Protein AF-A0AAE0Y985-F1 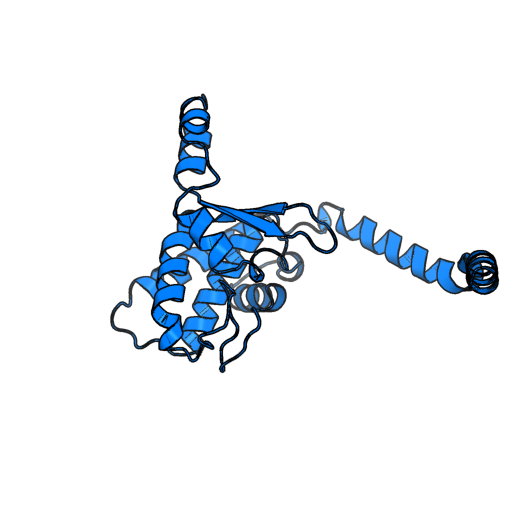(afdb_monomer_lite)

Secondary structure (DSSP, 8-state):
-HHHHHHHHHTHHHHHHHHHHHHHHHHHHHTSGGGSPPHHHHHHHHHHHHHHHHHHHT-TTSPP-HHHHHHHHHHHHHHHHHHTTT-TTSGGG-BHHHHHHHHTTTTS-HHHHHT-S-HHHHHHHHH-EEEEEEPTTSS-EEEEEE-GGGHHHHHHHHHGGGTTT--TT--BSSB-STT-SSBP-HHHHHHHHHHHSTT-S-GGGT--

Foldseek 3Di:
DVVVVVVCVVCVCVVCVVVVVVVVVVVVVCPDPVLAFDPVLLVLLLVLLLVVLVVLVVCPPDQDELVSLLLLLLSQLLNQCSVVVNPLAWQQQAFPVQVVCQVVQVPPDPVVLVPDPDPVVSVFSVLKTWGWDQDPPDPDTDIGIRGNSCPVSLVVSVVCCVSHQDAPCQGTSAPRHPNDNHTDRSLVSNVVSLVVRPDRPCSVSSRD

Organism: NCBI:txid231223

Structure (mmCIF, N/CA/C/O backbone):
data_AF-A0AAE0Y985-F1
#
_entry.id   AF-A0AAE0Y985-F1
#
loop_
_atom_site.group_PDB
_atom_site.id
_atom_site.type_symbol
_atom_site.label_atom_id
_atom_site.label_alt_id
_atom_site.label_comp_id
_atom_site.label_asym_id
_atom_site.label_entity_id
_atom_site.label_seq_id
_atom_site.pdbx_PDB_ins_code
_atom_site.Cartn_x
_atom_site.Cartn_y
_atom_site.Cartn_z
_atom_site.occupancy
_atom_site.B_iso_or_equiv
_atom_site.auth_seq_id
_atom_site.auth_comp_id
_atom_site.auth_asym_id
_atom_site.auth_atom_id
_atom_site.pdbx_PDB_model_num
ATOM 1 N N . MET A 1 1 ? -7.224 -37.716 23.885 1.00 60.41 1 MET A N 1
ATOM 2 C CA . MET A 1 1 ? -7.210 -36.278 23.534 1.00 60.41 1 MET A CA 1
ATOM 3 C C . MET A 1 1 ? -8.287 -35.506 24.300 1.00 60.41 1 MET A C 1
ATOM 5 O O . MET A 1 1 ? -7.950 -34.498 24.895 1.00 60.41 1 MET A O 1
ATOM 9 N N . THR A 1 2 ? -9.519 -36.019 24.405 1.00 76.38 2 THR A N 1
ATOM 10 C CA . THR A 1 2 ? -10.634 -35.429 25.186 1.00 76.38 2 THR A CA 1
ATOM 11 C C . THR A 1 2 ? -10.313 -35.169 26.662 1.00 76.38 2 THR A C 1
ATOM 13 O O . THR A 1 2 ? -10.382 -34.028 27.088 1.00 76.38 2 THR A O 1
ATOM 16 N N . LYS A 1 3 ? -9.800 -36.163 27.402 1.00 84.88 3 LYS A N 1
ATOM 17 C CA . LYS A 1 3 ? -9.471 -36.005 28.839 1.00 84.88 3 LYS A CA 1
ATOM 18 C C . LYS A 1 3 ? -8.505 -34.853 29.165 1.00 84.88 3 LYS A C 1
ATOM 20 O O . LYS A 1 3 ? -8.572 -34.298 30.254 1.00 84.88 3 LYS A O 1
ATOM 25 N N . PHE A 1 4 ? -7.589 -34.521 28.250 1.00 88.44 4 PHE A N 1
ATOM 26 C CA . PHE A 1 4 ? -6.669 -33.393 28.431 1.00 88.44 4 PHE A CA 1
ATOM 27 C C . PHE A 1 4 ? -7.390 -32.059 28.242 1.00 88.44 4 PHE A C 1
ATOM 29 O O . PHE A 1 4 ? -7.204 -31.162 29.053 1.00 88.44 4 PHE A O 1
ATOM 36 N N . LEU A 1 5 ? -8.226 -31.945 27.206 1.00 89.75 5 LEU A N 1
ATOM 37 C CA . LEU A 1 5 ? -9.025 -30.744 26.966 1.00 89.75 5 LEU A CA 1
ATOM 38 C C . LEU A 1 5 ? -10.012 -30.508 28.112 1.00 89.75 5 LEU A C 1
ATOM 40 O O . LEU A 1 5 ? -10.118 -29.385 28.584 1.00 89.75 5 LEU A O 1
ATOM 44 N N . ASP A 1 6 ? -10.647 -31.566 28.623 1.00 90.75 6 ASP A N 1
ATOM 45 C CA . ASP A 1 6 ? -11.567 -31.477 29.762 1.00 90.75 6 ASP A CA 1
ATOM 46 C C . ASP A 1 6 ? -10.850 -30.963 31.022 1.00 90.75 6 ASP A C 1
ATOM 48 O O . ASP A 1 6 ? -11.329 -30.047 31.687 1.00 90.75 6 ASP A O 1
ATOM 52 N N . ALA A 1 7 ? -9.661 -31.501 31.322 1.00 88.62 7 ALA A N 1
ATOM 53 C CA . ALA A 1 7 ? -8.841 -31.039 32.442 1.00 88.62 7 ALA A CA 1
ATOM 54 C C . ALA A 1 7 ? -8.318 -29.605 32.238 1.00 88.62 7 ALA A C 1
ATOM 56 O O . ALA A 1 7 ? -8.295 -28.822 33.186 1.00 88.62 7 ALA A O 1
ATOM 57 N N . LEU A 1 8 ? -7.928 -29.250 31.010 1.00 90.25 8 LEU A N 1
ATOM 58 C CA . LEU A 1 8 ? -7.467 -27.911 30.652 1.00 90.25 8 LEU A CA 1
ATOM 59 C C . LEU A 1 8 ? -8.588 -26.877 30.798 1.00 90.25 8 LEU A C 1
ATOM 61 O O . LEU A 1 8 ? -8.343 -25.815 31.356 1.00 90.25 8 LEU A O 1
ATOM 65 N N . HIS A 1 9 ? -9.808 -27.188 30.353 1.00 88.38 9 HIS A N 1
ATOM 66 C CA . HIS A 1 9 ? -10.973 -26.318 30.530 1.00 88.38 9 HIS A CA 1
ATOM 67 C C . HIS A 1 9 ? -11.316 -26.128 32.006 1.00 88.38 9 HIS A C 1
ATOM 69 O O . HIS A 1 9 ? -11.581 -25.006 32.427 1.00 88.38 9 HIS A O 1
ATOM 75 N N . LEU A 1 10 ? -11.245 -27.195 32.807 1.00 91.75 10 LEU A N 1
ATOM 76 C CA . LEU A 1 10 ? -11.525 -27.122 34.242 1.00 91.75 10 LEU A CA 1
ATOM 77 C C . LEU A 1 10 ? -10.510 -26.252 35.005 1.00 91.75 10 LEU A C 1
ATOM 79 O O . LEU A 1 10 ? -10.842 -25.677 36.036 1.00 91.75 10 LEU A O 1
ATOM 83 N N . GLN A 1 11 ? -9.271 -26.180 34.511 1.00 92.69 11 GLN A N 1
ATOM 84 C CA . GLN A 1 11 ? -8.173 -25.410 35.107 1.00 92.69 11 GLN A CA 1
ATOM 85 C C . GLN A 1 11 ? -7.926 -24.067 34.402 1.00 92.69 11 GLN A C 1
ATOM 87 O O . GLN A 1 11 ? -7.020 -23.335 34.800 1.00 92.69 11 GLN A O 1
ATOM 92 N N . TRP A 1 12 ? -8.695 -23.738 33.360 1.00 90.31 12 TRP A N 1
ATOM 93 C CA . TRP A 1 12 ? -8.409 -22.607 32.477 1.00 90.31 12 TRP A CA 1
ATOM 94 C C . TRP A 1 12 ? -8.348 -21.292 33.245 1.00 90.31 12 TRP A C 1
ATOM 96 O O . TRP A 1 12 ? -7.342 -20.591 33.177 1.00 90.31 12 TRP A O 1
ATOM 106 N N . ASP A 1 13 ? -9.373 -21.003 34.044 1.00 89.56 13 ASP A N 1
ATOM 107 C CA . ASP A 1 13 ? -9.433 -19.767 34.822 1.00 89.56 13 ASP A CA 1
ATOM 108 C C . ASP A 1 13 ? -8.342 -19.732 35.900 1.00 89.56 13 ASP A C 1
ATOM 110 O O . ASP A 1 13 ? -7.699 -18.708 36.113 1.00 89.56 13 ASP A O 1
ATOM 114 N N . PHE A 1 14 ? -8.036 -20.865 36.532 1.00 90.88 14 PHE A N 1
ATOM 115 C CA . PHE A 1 14 ? -6.960 -20.918 37.522 1.00 90.88 14 PHE A CA 1
ATOM 116 C C . PHE A 1 14 ? -5.591 -20.559 36.918 1.00 90.88 14 PHE A C 1
ATOM 118 O O . PHE A 1 14 ? -4.807 -19.847 37.544 1.00 90.88 14 PHE A O 1
ATOM 125 N N . ILE A 1 15 ? -5.303 -21.030 35.700 1.00 90.69 15 ILE A N 1
ATOM 126 C CA . ILE A 1 15 ? -3.996 -20.844 35.056 1.00 90.69 15 ILE A CA 1
ATOM 127 C C . ILE A 1 15 ? -3.930 -19.519 34.279 1.00 90.69 15 ILE A C 1
ATOM 129 O O . ILE A 1 15 ? -2.907 -18.834 34.310 1.00 90.69 15 ILE A O 1
ATOM 133 N N . PHE A 1 16 ? -4.999 -19.154 33.568 1.00 93.69 16 PHE A N 1
ATOM 134 C CA . PHE A 1 16 ? -4.971 -18.122 32.530 1.00 93.69 16 PHE A CA 1
ATOM 135 C C . PHE A 1 16 ? -5.885 -16.924 32.781 1.00 93.69 16 PHE A C 1
ATOM 137 O O . PHE A 1 16 ? -5.773 -15.962 32.022 1.00 93.69 16 PHE A O 1
ATOM 144 N N . TYR A 1 17 ? -6.728 -16.908 33.823 1.00 90.19 17 TYR A N 1
ATOM 145 C CA . TYR A 1 17 ? -7.711 -15.831 34.022 1.00 90.19 17 TYR A CA 1
ATOM 146 C C . TYR A 1 17 ? -7.085 -14.432 33.975 1.00 90.19 17 TYR A C 1
ATOM 148 O O . TYR A 1 17 ? -7.519 -13.587 33.198 1.00 90.19 17 TYR A O 1
ATOM 156 N N . ASN A 1 18 ? -5.999 -14.196 34.718 1.00 90.44 18 ASN A N 1
ATOM 157 C CA . ASN A 1 18 ? -5.335 -12.888 34.718 1.00 90.44 18 ASN A CA 1
ATOM 158 C C . ASN A 1 18 ? -4.797 -12.513 33.330 1.00 90.44 18 ASN A C 1
ATOM 160 O O . ASN A 1 18 ? -4.964 -11.379 32.884 1.00 90.44 18 ASN A O 1
ATOM 164 N N . ALA A 1 19 ? -4.170 -13.460 32.626 1.00 89.31 19 ALA A N 1
ATOM 165 C CA . ALA A 1 19 ? -3.659 -13.224 31.279 1.00 89.31 19 ALA A CA 1
ATOM 166 C C . ALA A 1 19 ? -4.799 -12.916 30.297 1.00 89.31 19 ALA A C 1
ATOM 168 O O . ALA A 1 19 ? -4.682 -11.982 29.507 1.00 89.31 19 ALA A O 1
ATOM 169 N N . GLN A 1 20 ? -5.913 -13.647 30.389 1.00 88.44 20 GLN A N 1
ATOM 170 C CA . GLN A 1 20 ? -7.103 -13.425 29.576 1.00 88.44 20 GLN A CA 1
ATOM 171 C C . GLN A 1 20 ? -7.699 -12.035 29.827 1.00 88.44 20 GLN A C 1
ATOM 173 O O . GLN A 1 20 ? -7.849 -11.270 28.876 1.00 88.44 20 GLN A O 1
ATOM 178 N N . VAL A 1 21 ? -7.924 -11.657 31.090 1.00 88.75 21 VAL A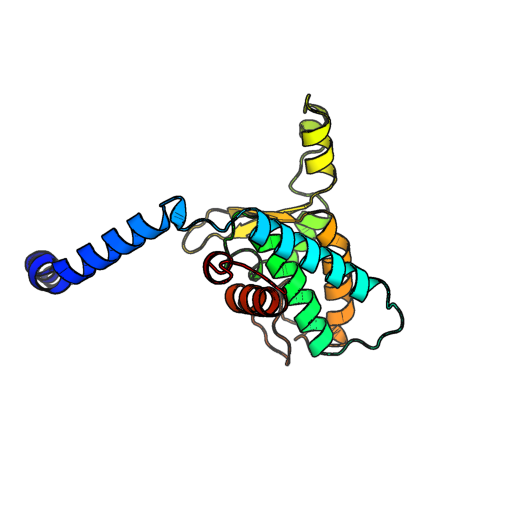 N 1
ATOM 179 C CA . VAL A 1 21 ? -8.429 -10.326 31.466 1.00 88.75 21 VAL A CA 1
ATOM 180 C C . VAL A 1 21 ? -7.501 -9.216 30.960 1.00 88.75 21 VAL A C 1
ATOM 182 O O . VAL A 1 21 ? -7.964 -8.218 30.410 1.00 88.75 21 VAL A O 1
ATOM 185 N N . HIS A 1 22 ? -6.179 -9.380 31.079 1.00 88.38 22 HIS A N 1
ATOM 186 C CA . HIS A 1 22 ? -5.218 -8.410 30.544 1.00 88.38 22 HIS A CA 1
ATOM 187 C C . HIS A 1 22 ? -5.264 -8.310 29.013 1.00 88.38 22 HIS A C 1
ATOM 189 O O . HIS A 1 22 ? -5.172 -7.207 28.466 1.00 88.38 22 HIS A O 1
ATOM 195 N N . CYS A 1 23 ? -5.406 -9.436 28.310 1.00 86.12 23 CYS A N 1
ATOM 196 C CA . CYS A 1 23 ? -5.556 -9.460 26.858 1.00 86.12 23 CYS A CA 1
ATOM 197 C C . CYS A 1 23 ? -6.853 -8.773 26.409 1.00 86.12 23 CYS A C 1
ATOM 199 O O . CYS A 1 23 ? -6.806 -7.950 25.493 1.00 86.12 23 CYS A O 1
ATOM 201 N N . GLU A 1 24 ? -7.977 -9.064 27.061 1.00 86.06 24 GLU A N 1
ATOM 202 C CA . GLU A 1 24 ? -9.287 -8.466 26.778 1.00 86.06 24 GLU A CA 1
ATOM 203 C C . GLU A 1 24 ? -9.274 -6.955 27.044 1.00 86.06 24 GLU A C 1
ATOM 205 O O . GLU A 1 24 ? -9.580 -6.170 26.145 1.00 86.06 24 GLU A O 1
ATOM 210 N N . ALA A 1 25 ? -8.786 -6.519 28.211 1.00 83.12 25 ALA A N 1
ATOM 211 C CA . ALA A 1 25 ? -8.665 -5.099 28.550 1.00 83.12 25 ALA A CA 1
ATOM 212 C C . ALA A 1 25 ? -7.757 -4.334 27.567 1.00 83.12 25 ALA A C 1
ATOM 214 O O . ALA A 1 25 ? -8.046 -3.194 27.187 1.00 83.12 25 ALA A O 1
ATOM 215 N N . ARG A 1 26 ? -6.665 -4.962 27.104 1.00 82.38 26 ARG A N 1
ATOM 216 C CA . ARG A 1 26 ? -5.804 -4.395 26.056 1.00 82.38 26 ARG A CA 1
ATOM 217 C C . ARG A 1 26 ? -6.560 -4.250 24.735 1.00 82.38 26 ARG A C 1
ATOM 219 O O . ARG A 1 26 ? -6.460 -3.199 24.106 1.00 82.38 26 ARG A O 1
ATOM 226 N N . GLN A 1 27 ? -7.304 -5.272 24.311 1.00 80.31 27 GLN A N 1
ATOM 227 C CA . GLN A 1 27 ? -8.098 -5.222 23.079 1.00 80.31 27 GLN A CA 1
ATOM 228 C C . GLN A 1 27 ? -9.187 -4.146 23.138 1.00 80.31 27 GLN A C 1
ATOM 230 O O . GLN A 1 27 ? -9.373 -3.419 22.163 1.00 80.31 27 GLN A O 1
ATOM 235 N N . GLU A 1 28 ? -9.866 -3.994 24.275 1.00 80.25 28 GLU A N 1
ATOM 236 C CA . GLU A 1 28 ? -10.839 -2.919 24.484 1.00 80.25 28 GLU A CA 1
ATOM 237 C C . GLU A 1 28 ? -10.189 -1.536 24.405 1.00 80.25 28 GLU A C 1
ATOM 239 O O . GLU A 1 28 ? -10.735 -0.630 23.774 1.00 80.25 28 GLU A O 1
ATOM 244 N N . GLY A 1 29 ? -8.996 -1.372 24.986 1.00 78.56 29 GLY A N 1
ATOM 245 C CA . GLY A 1 29 ? -8.216 -0.139 24.892 1.00 78.56 29 GLY A CA 1
ATOM 246 C C . GLY A 1 29 ? -7.893 0.269 23.451 1.00 78.56 29 GLY A C 1
ATOM 247 O O . GLY A 1 29 ? -8.011 1.446 23.117 1.00 78.56 29 GLY A O 1
ATOM 248 N N . LEU A 1 30 ? -7.562 -0.696 22.584 1.00 78.00 30 LEU A N 1
ATOM 249 C CA . LEU A 1 30 ? -7.242 -0.459 21.167 1.00 78.00 30 LEU A CA 1
ATOM 250 C C . LEU A 1 30 ? -8.450 -0.006 20.330 1.00 78.00 30 LEU A C 1
ATOM 252 O O . LEU A 1 30 ? -8.265 0.574 19.264 1.00 78.00 30 LEU A O 1
ATOM 256 N N . ARG A 1 31 ? -9.680 -0.253 20.798 1.00 76.06 31 ARG A N 1
ATOM 257 C CA . ARG A 1 31 ? -10.915 0.194 20.128 1.00 76.06 31 ARG A CA 1
ATOM 258 C C . ARG A 1 31 ? -11.314 1.622 20.497 1.00 76.06 31 ARG A C 1
ATOM 260 O O . ARG A 1 31 ? -12.210 2.182 19.869 1.00 76.06 31 ARG A O 1
ATOM 267 N N . LYS A 1 32 ? -10.701 2.208 21.530 1.00 83.88 32 LYS A N 1
ATOM 268 C CA . LYS A 1 32 ? -11.054 3.553 21.997 1.00 83.88 32 LYS A CA 1
ATOM 269 C C . LYS A 1 32 ? -10.594 4.606 20.981 1.00 83.88 32 LYS A C 1
ATOM 271 O O . LYS A 1 32 ? -9.505 4.463 20.428 1.00 83.88 32 LYS A O 1
ATOM 276 N N . PRO A 1 33 ? -11.337 5.716 20.801 1.00 81.38 33 PRO A N 1
ATOM 277 C CA . PRO A 1 33 ? -10.926 6.808 19.913 1.00 81.38 33 PRO A CA 1
ATOM 278 C C . PRO A 1 33 ? -9.531 7.366 20.218 1.00 81.38 33 PRO A C 1
ATOM 280 O O . PRO A 1 33 ? -8.834 7.808 19.318 1.00 81.38 33 PRO A O 1
ATOM 283 N N . THR A 1 34 ? -9.077 7.288 21.471 1.00 82.69 34 THR A N 1
ATOM 284 C CA . THR A 1 34 ? -7.728 7.706 21.887 1.00 82.69 34 THR A CA 1
ATOM 285 C C . THR A 1 34 ? -6.597 6.872 21.278 1.00 82.69 34 THR A C 1
ATOM 287 O O . THR A 1 34 ? -5.451 7.306 21.310 1.00 82.69 34 THR A O 1
ATOM 290 N N . ALA A 1 35 ? -6.898 5.675 20.763 1.00 81.88 35 ALA A N 1
ATOM 291 C CA . ALA A 1 35 ? -5.960 4.823 20.033 1.00 81.88 35 ALA A CA 1
ATOM 292 C C . ALA A 1 35 ? -5.973 5.091 18.513 1.00 81.88 35 ALA A C 1
ATOM 294 O O . ALA A 1 35 ? -5.211 4.472 17.765 1.00 81.88 35 ALA A O 1
ATOM 295 N N . MET A 1 36 ? -6.834 5.999 18.039 1.00 84.25 36 MET A N 1
ATOM 296 C CA . MET A 1 36 ? -6.821 6.464 16.655 1.00 84.25 36 MET A CA 1
ATOM 297 C C . MET A 1 36 ? -5.721 7.516 16.465 1.00 84.25 36 MET A C 1
ATOM 299 O O . MET A 1 36 ? -5.440 8.284 17.385 1.00 84.25 36 MET A O 1
ATOM 303 N N . PRO A 1 37 ? -5.084 7.553 15.288 1.00 88.25 37 PRO A N 1
ATOM 304 C CA . PRO A 1 37 ? -4.081 8.549 14.980 1.00 88.25 37 PRO A CA 1
ATOM 305 C C . PRO A 1 37 ? -4.760 9.907 14.812 1.00 88.25 37 PRO A C 1
ATOM 307 O O . PRO A 1 37 ? -5.910 9.988 14.375 1.00 88.25 37 PRO A O 1
ATOM 310 N N . ASP A 1 38 ? -4.033 10.965 15.154 1.00 90.19 38 ASP A N 1
ATOM 311 C CA . ASP A 1 38 ? -4.521 12.329 14.989 1.00 90.19 38 ASP A CA 1
ATOM 312 C C . ASP A 1 38 ? -4.640 12.651 13.485 1.00 90.19 38 ASP A C 1
ATOM 314 O O . ASP A 1 38 ? -3.789 12.252 12.684 1.00 90.19 38 ASP A O 1
ATOM 318 N N . ASN A 1 39 ? -5.685 13.384 13.086 1.00 91.31 39 ASN A N 1
ATOM 319 C CA . ASN A 1 39 ? -5.938 13.697 11.673 1.00 91.31 39 ASN A CA 1
ATOM 320 C C . ASN A 1 39 ? -4.770 14.451 11.022 1.00 91.31 39 ASN A C 1
ATOM 322 O O . ASN A 1 39 ? -4.450 14.198 9.863 1.00 91.31 39 ASN A O 1
ATOM 326 N N . GLU A 1 40 ? -4.102 15.338 11.768 1.00 94.88 40 GLU A N 1
ATOM 327 C CA . GLU A 1 40 ? -2.940 16.067 11.249 1.00 94.88 40 GLU A CA 1
ATOM 328 C C . GLU A 1 40 ? -1.759 15.136 10.951 1.00 94.88 40 GLU A C 1
ATOM 330 O O . GLU A 1 40 ? -1.090 15.310 9.938 1.00 94.88 40 GLU A O 1
ATOM 335 N N . ASP A 1 41 ? -1.526 14.126 11.792 1.00 94.94 41 ASP A N 1
ATOM 336 C CA . ASP A 1 41 ? -0.458 13.142 11.594 1.00 94.94 41 ASP A CA 1
ATOM 337 C C . ASP A 1 41 ? -0.758 12.237 10.386 1.00 94.94 41 ASP A C 1
ATOM 339 O O . ASP A 1 41 ? 0.141 11.908 9.609 1.00 94.94 41 ASP A O 1
ATOM 343 N N . VAL A 1 42 ? -2.029 11.860 10.196 1.00 93.81 42 VAL A N 1
ATOM 344 C CA . VAL A 1 42 ? -2.490 11.104 9.018 1.00 93.81 42 VAL A CA 1
ATOM 345 C C . VAL A 1 42 ? -2.290 11.913 7.737 1.00 93.81 42 VAL A C 1
ATOM 347 O O . VAL A 1 42 ? -1.770 11.381 6.753 1.00 93.81 42 VAL A O 1
ATOM 350 N N . GLU A 1 43 ? -2.670 13.191 7.743 1.00 95.50 43 GLU A N 1
ATOM 351 C CA . GLU A 1 43 ? -2.537 14.065 6.575 1.00 95.50 43 GLU A CA 1
ATOM 352 C C . GLU A 1 43 ? -1.068 14.390 6.272 1.00 95.50 43 GLU A C 1
ATOM 354 O O . GLU A 1 43 ? -0.669 14.390 5.105 1.00 95.50 43 GLU A O 1
ATOM 359 N N . ALA A 1 44 ? -0.238 14.579 7.302 1.00 97.06 44 ALA A N 1
ATOM 360 C CA . ALA A 1 44 ? 1.204 14.758 7.153 1.00 97.06 44 ALA A CA 1
ATOM 361 C C . ALA A 1 44 ? 1.863 13.519 6.532 1.00 97.06 44 ALA A C 1
ATOM 363 O O . ALA A 1 44 ? 2.613 13.643 5.562 1.00 97.06 44 ALA A O 1
ATOM 364 N N . LEU A 1 45 ? 1.539 12.318 7.029 1.00 96.44 45 LEU A N 1
ATOM 365 C CA . LEU A 1 45 ? 2.048 11.064 6.472 1.00 96.44 45 LEU A CA 1
ATOM 366 C C . LEU A 1 45 ? 1.604 10.878 5.016 1.00 96.44 45 LEU A C 1
ATOM 368 O O . LEU A 1 45 ? 2.422 10.540 4.161 1.00 96.44 45 LEU A O 1
ATOM 372 N N . ARG A 1 46 ? 0.326 11.136 4.713 1.00 96.12 46 ARG A N 1
ATOM 373 C CA . ARG A 1 46 ? -0.201 11.081 3.345 1.00 96.12 46 ARG A CA 1
ATOM 374 C C . ARG A 1 46 ? 0.550 12.045 2.429 1.00 96.12 46 ARG A C 1
ATOM 376 O O . ARG A 1 46 ? 1.079 11.607 1.409 1.00 96.12 46 ARG A O 1
ATOM 383 N N . SER A 1 47 ? 0.621 13.320 2.797 1.00 97.44 47 SER A N 1
ATOM 384 C CA . SER A 1 47 ? 1.269 14.365 1.997 1.00 97.44 47 SER A CA 1
ATOM 385 C C . SER A 1 47 ? 2.737 14.042 1.732 1.00 97.44 47 SER A C 1
ATOM 387 O O . SER A 1 47 ? 3.193 14.137 0.593 1.00 97.44 47 SER A O 1
ATOM 389 N N . PHE A 1 48 ? 3.452 13.578 2.761 1.00 98.25 48 PHE A N 1
ATOM 390 C CA . PHE A 1 48 ? 4.832 13.122 2.638 1.00 98.25 48 PHE A CA 1
ATOM 391 C C . PHE A 1 48 ? 4.951 11.951 1.657 1.00 98.25 48 PHE A C 1
ATOM 393 O O . PHE A 1 48 ? 5.739 12.021 0.718 1.00 98.25 48 PHE A O 1
ATOM 400 N N . THR A 1 49 ? 4.133 10.901 1.818 1.00 97.81 49 THR A N 1
ATOM 401 C CA . THR A 1 49 ? 4.211 9.713 0.949 1.00 97.81 49 THR A CA 1
ATOM 402 C C . THR A 1 49 ? 3.976 10.041 -0.521 1.00 97.81 49 THR A C 1
ATOM 404 O O . THR A 1 49 ? 4.729 9.578 -1.371 1.00 97.81 49 THR A O 1
ATOM 407 N N . VAL A 1 50 ? 2.967 10.862 -0.828 1.00 98.00 50 VAL A N 1
ATOM 408 C CA . VAL A 1 50 ? 2.646 11.257 -2.207 1.00 98.00 50 VAL A CA 1
ATOM 409 C C . VAL A 1 50 ? 3.761 12.116 -2.798 1.00 98.00 50 VAL A C 1
ATOM 411 O O . VAL A 1 50 ? 4.186 11.876 -3.924 1.00 98.00 50 VAL A O 1
ATOM 414 N N . THR A 1 51 ? 4.274 13.077 -2.026 1.00 98.19 51 THR A N 1
ATOM 415 C CA . THR A 1 51 ? 5.364 13.956 -2.470 1.00 98.19 51 THR A CA 1
ATOM 416 C C . THR A 1 51 ? 6.623 13.157 -2.795 1.00 98.19 51 THR A C 1
ATOM 418 O O . THR A 1 51 ? 7.173 13.309 -3.882 1.00 98.19 51 THR A O 1
ATOM 421 N N . GLU A 1 52 ? 7.056 12.264 -1.903 1.00 97.94 52 GLU A N 1
ATOM 422 C CA . GLU A 1 52 ? 8.272 11.474 -2.122 1.00 97.94 52 GLU A CA 1
ATOM 423 C C . GLU A 1 52 ? 8.131 10.485 -3.284 1.00 97.94 52 GLU A C 1
ATOM 425 O O . GLU A 1 52 ? 9.077 10.323 -4.051 1.00 97.94 52 GLU A O 1
ATOM 430 N N . MET A 1 53 ? 6.959 9.859 -3.468 1.00 97.75 53 MET A N 1
ATOM 431 C CA . MET A 1 53 ? 6.721 9.006 -4.640 1.00 97.75 53 MET A CA 1
ATOM 432 C C . MET A 1 53 ? 6.876 9.800 -5.942 1.00 97.75 53 MET A C 1
ATOM 434 O O . MET A 1 53 ? 7.601 9.358 -6.830 1.00 97.75 53 MET A O 1
ATOM 438 N N . ASN A 1 54 ? 6.274 10.990 -6.034 1.00 97.31 54 ASN A N 1
ATOM 439 C CA . ASN A 1 54 ? 6.388 11.838 -7.224 1.00 97.31 54 ASN A CA 1
ATOM 440 C C . ASN A 1 54 ? 7.839 12.281 -7.466 1.00 97.31 54 ASN A C 1
ATOM 442 O O . ASN A 1 54 ? 8.343 12.150 -8.576 1.00 97.31 54 ASN A O 1
ATOM 446 N N . LEU A 1 55 ? 8.556 12.697 -6.416 1.00 96.19 55 LEU A N 1
ATOM 447 C CA . LEU A 1 55 ? 9.968 13.085 -6.519 1.00 96.19 55 LEU A CA 1
ATOM 448 C C . LEU A 1 55 ? 10.878 11.952 -7.010 1.00 96.19 55 LEU A C 1
ATOM 450 O O . LEU A 1 55 ? 11.910 12.230 -7.621 1.00 96.19 55 LEU A O 1
ATOM 454 N N . MET A 1 56 ? 10.540 10.695 -6.711 1.00 95.25 56 MET A N 1
ATOM 455 C CA . MET A 1 56 ? 11.264 9.526 -7.217 1.00 95.25 56 MET A CA 1
ATOM 456 C C . MET A 1 56 ? 10.909 9.206 -8.674 1.00 95.25 56 MET A C 1
ATOM 458 O O . MET A 1 56 ? 11.766 8.719 -9.410 1.00 95.25 56 MET A O 1
ATOM 462 N N . LEU A 1 57 ? 9.670 9.470 -9.097 1.00 94.00 57 LEU A N 1
ATOM 463 C CA . LEU A 1 57 ? 9.225 9.273 -10.480 1.00 94.00 57 LEU A CA 1
ATOM 464 C C . LEU A 1 57 ? 9.757 10.357 -11.429 1.00 94.00 57 LEU A C 1
ATOM 466 O O . LEU A 1 57 ? 10.121 10.042 -12.560 1.00 94.00 57 LEU A O 1
ATOM 470 N N . ASP A 1 58 ? 9.921 11.590 -10.946 1.00 93.12 58 ASP A N 1
ATOM 471 C CA . ASP A 1 58 ? 10.459 12.733 -11.702 1.00 93.12 58 ASP A CA 1
ATOM 472 C C . ASP A 1 58 ? 11.965 12.618 -12.033 1.00 93.12 58 ASP A C 1
ATOM 474 O O . ASP A 1 58 ? 12.572 13.545 -12.577 1.00 93.12 58 ASP A O 1
ATOM 478 N N . ARG A 1 59 ? 12.594 11.475 -11.731 1.00 89.00 59 ARG A N 1
ATOM 479 C CA . ARG A 1 59 ? 14.013 11.187 -11.992 1.00 89.00 59 ARG A CA 1
ATOM 480 C C . ARG A 1 59 ? 14.174 9.996 -12.942 1.00 89.00 59 ARG A C 1
ATOM 482 O O . ARG A 1 59 ? 14.654 8.934 -12.542 1.00 89.00 59 ARG A O 1
ATOM 489 N N . PRO A 1 60 ? 13.799 10.140 -14.225 1.00 76.62 60 PRO A N 1
ATOM 490 C CA . PRO A 1 60 ? 13.774 9.023 -15.172 1.00 76.62 60 PRO A CA 1
ATOM 491 C C . PRO A 1 60 ? 15.163 8.474 -15.531 1.00 76.62 60 PRO A C 1
ATOM 493 O O . PRO A 1 60 ? 15.255 7.374 -16.069 1.00 76.62 60 PRO A O 1
ATOM 496 N N . TYR A 1 61 ? 16.231 9.226 -15.251 1.00 81.94 61 TYR A N 1
ATOM 497 C CA . TYR A 1 61 ? 17.612 8.855 -15.577 1.00 81.94 61 TYR A CA 1
ATOM 498 C C . TYR A 1 61 ? 18.386 8.245 -14.402 1.00 81.94 61 TYR A C 1
ATOM 500 O O . TYR A 1 61 ? 19.534 7.840 -14.589 1.00 81.94 61 TYR A O 1
ATOM 508 N N . ASP A 1 62 ? 17.792 8.183 -13.208 1.00 86.25 62 ASP A N 1
ATOM 509 C CA . ASP A 1 62 ? 18.445 7.574 -12.053 1.00 86.25 62 ASP A CA 1
ATOM 510 C C . ASP A 1 62 ? 18.554 6.058 -12.265 1.00 86.25 62 ASP A C 1
ATOM 512 O O . ASP A 1 62 ? 17.593 5.395 -12.663 1.00 86.25 62 ASP A O 1
ATOM 516 N N . LEU A 1 63 ? 19.733 5.497 -11.982 1.00 88.25 63 LEU A N 1
ATOM 517 C CA . LEU A 1 63 ? 19.911 4.050 -11.919 1.00 88.25 63 LEU A CA 1
ATOM 518 C C . LEU A 1 63 ? 19.271 3.534 -10.632 1.00 88.25 63 LEU A C 1
ATOM 520 O O . LEU A 1 63 ? 19.620 3.974 -9.537 1.00 88.25 63 LEU A O 1
ATOM 524 N N . TRP A 1 64 ? 18.335 2.600 -10.773 1.00 92.56 64 TRP A N 1
ATOM 525 C CA . TRP A 1 64 ? 17.628 2.021 -9.641 1.00 92.56 64 TRP A CA 1
ATOM 526 C C . TRP A 1 64 ? 18.453 0.921 -8.993 1.00 92.56 64 TRP A C 1
ATOM 528 O O . TRP A 1 64 ? 18.793 -0.079 -9.621 1.00 92.56 64 TRP A O 1
ATOM 538 N N . ASP A 1 65 ? 18.744 1.111 -7.712 1.00 93.06 65 ASP A N 1
ATOM 539 C CA . ASP A 1 65 ? 19.340 0.099 -6.857 1.00 93.06 65 ASP A CA 1
ATOM 540 C C . ASP A 1 65 ? 18.303 -0.481 -5.880 1.00 93.06 65 ASP A C 1
ATOM 542 O O . ASP A 1 65 ? 17.163 -0.012 -5.767 1.00 93.06 65 ASP A O 1
ATOM 546 N N . ASP A 1 66 ? 18.715 -1.508 -5.136 1.00 94.69 66 ASP A N 1
ATOM 547 C CA . ASP A 1 66 ? 17.888 -2.150 -4.113 1.00 94.69 66 ASP A CA 1
ATOM 548 C C . ASP A 1 66 ? 17.350 -1.143 -3.077 1.00 94.69 66 ASP A C 1
ATOM 550 O O . ASP A 1 66 ? 16.270 -1.348 -2.519 1.00 94.69 66 ASP A O 1
ATOM 554 N N . SER A 1 67 ? 18.078 -0.053 -2.805 1.00 94.69 67 SER A N 1
ATOM 555 C CA . SER A 1 67 ? 17.697 0.940 -1.797 1.00 94.69 67 SER A CA 1
ATOM 556 C C . SER A 1 67 ? 16.539 1.819 -2.273 1.00 94.69 67 SER A C 1
ATOM 558 O O . SER A 1 67 ? 15.556 1.984 -1.543 1.00 94.69 67 SER A O 1
ATOM 560 N N . LEU A 1 68 ? 16.601 2.307 -3.516 1.00 95.62 68 LEU A N 1
ATOM 561 C CA . LEU A 1 68 ? 15.532 3.070 -4.156 1.00 95.62 68 LEU A CA 1
ATOM 562 C C . LEU A 1 68 ? 14.295 2.195 -4.351 1.00 95.62 68 LEU A C 1
ATOM 564 O O . LEU A 1 68 ? 13.183 2.625 -4.035 1.00 95.62 68 LEU A O 1
ATOM 568 N N . PHE A 1 69 ? 14.483 0.937 -4.757 1.00 97.06 69 PHE A N 1
ATOM 569 C CA . PHE A 1 69 ? 13.395 -0.033 -4.846 1.00 97.06 69 PHE A CA 1
ATOM 570 C C . PHE A 1 69 ? 12.682 -0.216 -3.505 1.00 97.06 69 PHE A C 1
ATOM 572 O O . PHE A 1 69 ? 11.459 -0.077 -3.414 1.00 97.06 69 PHE A O 1
ATOM 579 N N . VAL A 1 70 ? 13.440 -0.496 -2.440 1.00 97.56 70 VAL A N 1
ATOM 580 C CA . VAL A 1 70 ? 12.887 -0.685 -1.093 1.00 97.56 70 VAL A CA 1
ATOM 581 C C . VAL A 1 70 ? 12.182 0.577 -0.610 1.00 97.56 70 VAL A C 1
ATOM 583 O O . VAL A 1 70 ? 11.109 0.473 -0.011 1.00 97.56 70 VAL A O 1
ATOM 586 N N . ARG A 1 71 ? 12.740 1.760 -0.881 1.00 97.69 71 ARG A N 1
ATOM 587 C CA . ARG A 1 71 ? 12.132 3.032 -0.490 1.00 97.69 71 ARG A CA 1
ATOM 588 C C . ARG A 1 71 ? 10.790 3.247 -1.186 1.00 97.69 71 ARG A C 1
ATOM 590 O O . ARG A 1 71 ? 9.793 3.448 -0.492 1.00 97.69 71 ARG A O 1
ATOM 597 N N . LEU A 1 72 ? 10.734 3.114 -2.515 1.00 97.94 72 LEU A N 1
ATOM 598 C CA . LEU A 1 72 ? 9.486 3.259 -3.269 1.00 97.94 72 LEU A CA 1
ATOM 599 C C . LEU A 1 72 ? 8.443 2.234 -2.810 1.00 97.94 72 LEU A C 1
ATOM 601 O O . LEU A 1 72 ? 7.301 2.591 -2.521 1.00 97.94 72 LEU A O 1
ATOM 605 N N . ARG A 1 73 ? 8.848 0.969 -2.656 1.00 97.75 73 ARG A N 1
ATOM 606 C CA . ARG A 1 73 ? 7.991 -0.100 -2.132 1.00 97.75 73 ARG A CA 1
ATOM 607 C C . ARG A 1 73 ? 7.390 0.274 -0.779 1.00 97.75 73 ARG A C 1
ATOM 609 O O . ARG A 1 73 ? 6.192 0.101 -0.569 1.00 97.75 73 ARG A O 1
ATOM 616 N N . ASN A 1 74 ? 8.207 0.777 0.146 1.00 97.88 74 ASN A N 1
ATOM 617 C CA . ASN A 1 74 ? 7.751 1.141 1.484 1.00 97.88 74 ASN A CA 1
ATOM 618 C C . ASN A 1 74 ? 6.751 2.308 1.443 1.00 97.88 74 ASN A C 1
ATOM 620 O O . ASN A 1 74 ? 5.746 2.248 2.153 1.00 97.88 74 ASN A O 1
ATOM 624 N N . LEU A 1 75 ? 6.987 3.318 0.595 1.00 98.31 75 LEU A N 1
ATOM 625 C CA . LEU A 1 75 ? 6.066 4.442 0.379 1.00 98.31 75 LEU A CA 1
ATOM 626 C C . LEU A 1 75 ? 4.707 3.963 -0.148 1.00 98.31 75 LEU A C 1
ATOM 628 O O . LEU A 1 75 ? 3.675 4.325 0.422 1.00 98.31 75 LEU A O 1
ATOM 632 N N . ILE A 1 76 ? 4.701 3.086 -1.158 1.00 97.69 76 ILE A N 1
ATOM 633 C CA . ILE A 1 76 ? 3.467 2.523 -1.725 1.00 97.69 76 ILE A CA 1
ATOM 634 C C . ILE A 1 76 ? 2.713 1.710 -0.671 1.00 97.69 76 ILE A C 1
ATOM 636 O O . ILE A 1 76 ? 1.536 1.965 -0.418 1.00 97.69 76 ILE A O 1
ATOM 640 N N . VAL A 1 77 ? 3.383 0.756 -0.014 1.00 96.25 77 VAL A N 1
ATOM 641 C CA . VAL A 1 77 ? 2.756 -0.096 1.010 1.00 96.25 77 VAL A CA 1
ATOM 642 C C . VAL A 1 77 ? 2.191 0.752 2.147 1.00 96.25 77 VAL A C 1
ATOM 644 O O . VAL A 1 77 ? 1.077 0.496 2.603 1.00 96.25 77 VAL A O 1
ATOM 647 N N . CYS A 1 78 ? 2.915 1.788 2.578 1.00 95.62 78 CYS A N 1
ATOM 648 C CA . CYS A 1 78 ? 2.442 2.747 3.571 1.00 95.62 78 CYS A CA 1
ATOM 649 C C . CYS A 1 78 ? 1.163 3.456 3.102 1.00 95.62 78 CYS A C 1
ATOM 651 O O . CYS A 1 78 ? 0.164 3.461 3.827 1.00 95.62 78 CYS A O 1
ATOM 653 N N . ARG A 1 79 ? 1.159 4.006 1.881 1.00 95.56 79 ARG A N 1
ATOM 654 C CA . ARG A 1 79 ? 0.018 4.741 1.324 1.00 95.56 79 ARG A CA 1
ATOM 655 C C . ARG A 1 79 ? -1.224 3.860 1.183 1.00 95.56 79 ARG A C 1
ATOM 657 O O . ARG A 1 79 ? -2.298 4.262 1.635 1.00 95.56 79 ARG A O 1
ATOM 664 N N . VAL A 1 80 ? -1.073 2.655 0.630 1.00 94.94 80 VAL A N 1
ATOM 665 C CA . VAL A 1 80 ? -2.169 1.684 0.468 1.00 94.94 80 VAL A CA 1
ATOM 666 C C . VAL A 1 80 ? -2.675 1.208 1.832 1.00 94.94 80 VAL A C 1
ATOM 668 O O . VAL A 1 80 ? -3.882 1.143 2.051 1.00 94.94 80 VAL A O 1
ATOM 671 N N . THR A 1 81 ? -1.783 0.941 2.789 1.00 92.50 81 THR A N 1
ATOM 672 C CA . THR A 1 81 ? -2.166 0.549 4.157 1.00 92.50 81 THR A CA 1
ATOM 673 C C . THR A 1 81 ? -2.979 1.638 4.847 1.00 92.50 81 THR A C 1
ATOM 675 O O . THR A 1 81 ? -4.029 1.349 5.423 1.00 92.50 81 THR A O 1
ATOM 678 N N . LEU A 1 82 ? -2.525 2.892 4.779 1.00 91.19 82 LEU A N 1
ATOM 679 C CA . LEU A 1 82 ? -3.220 4.022 5.392 1.00 91.19 82 LEU A CA 1
ATOM 680 C C . LEU A 1 82 ? -4.605 4.229 4.769 1.00 91.19 82 LEU A C 1
ATOM 682 O O . LEU A 1 82 ? -5.563 4.498 5.489 1.00 91.19 82 LEU A O 1
ATOM 686 N N . PHE A 1 83 ? -4.714 4.046 3.450 1.00 91.38 83 PHE A N 1
ATOM 687 C CA . PHE A 1 83 ? -5.975 4.154 2.721 1.00 91.38 83 PHE A CA 1
ATOM 688 C C . PHE A 1 83 ? -6.966 3.030 3.076 1.00 91.38 83 PHE A C 1
ATOM 690 O O . PHE A 1 83 ? -8.162 3.274 3.196 1.00 91.38 83 PHE A O 1
ATOM 697 N N . ASN A 1 84 ? -6.477 1.812 3.332 1.00 89.88 84 ASN A N 1
ATOM 698 C CA . ASN A 1 84 ? -7.296 0.633 3.644 1.00 89.88 84 ASN A CA 1
ATOM 699 C C . ASN A 1 84 ? -7.424 0.377 5.157 1.00 89.88 84 ASN A C 1
ATOM 701 O O . ASN A 1 84 ? -7.209 -0.734 5.647 1.00 89.88 84 ASN A O 1
ATOM 705 N N . ALA A 1 85 ? -7.762 1.422 5.917 1.00 81.44 85 ALA A N 1
ATOM 706 C CA . ALA A 1 85 ? -8.027 1.347 7.357 1.00 81.44 85 ALA A CA 1
ATOM 707 C C . ALA A 1 85 ? -6.880 0.751 8.209 1.00 81.44 85 ALA A C 1
ATOM 709 O O . ALA A 1 85 ? -7.126 0.134 9.246 1.00 81.44 85 ALA A O 1
ATOM 710 N N . ARG A 1 86 ? -5.619 0.969 7.802 1.00 72.94 86 ARG A N 1
ATOM 711 C CA . ARG A 1 86 ? -4.392 0.604 8.541 1.00 72.94 86 ARG A CA 1
ATOM 712 C C . ARG A 1 86 ? -4.210 -0.896 8.805 1.00 72.94 86 ARG A C 1
ATOM 714 O O . ARG A 1 86 ? -3.587 -1.284 9.791 1.00 72.94 86 ARG A O 1
ATOM 721 N N . ARG A 1 87 ? -4.694 -1.761 7.912 1.00 70.19 87 ARG A N 1
ATOM 722 C CA . ARG A 1 87 ? -4.439 -3.211 7.988 1.00 70.19 87 ARG A CA 1
ATOM 723 C C . ARG A 1 87 ? -3.035 -3.544 7.483 1.00 70.19 87 ARG A C 1
ATOM 725 O O . ARG A 1 87 ? -2.865 -4.004 6.362 1.00 70.19 87 ARG A O 1
ATOM 732 N N . SER A 1 88 ? -2.027 -3.300 8.318 1.00 59.09 88 SER A N 1
ATOM 7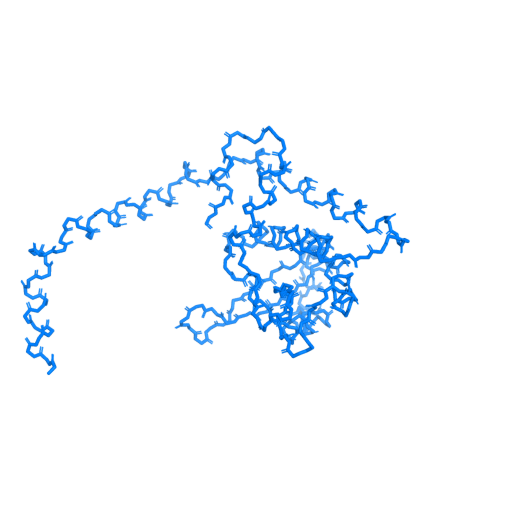33 C CA . SER A 1 88 ? -0.597 -3.308 7.959 1.00 59.09 88 SER A CA 1
ATOM 734 C C . SER A 1 88 ? -0.062 -4.618 7.365 1.00 59.09 88 SER A C 1
ATOM 736 O O . SER A 1 88 ? 0.970 -4.597 6.701 1.00 59.09 88 SER A O 1
ATOM 738 N N . GLY A 1 89 ? -0.739 -5.753 7.563 1.00 62.72 89 GLY A N 1
ATOM 739 C CA . GLY A 1 89 ? -0.318 -7.046 7.012 1.00 62.72 89 GLY A CA 1
ATOM 740 C C . GLY A 1 89 ? -0.864 -7.374 5.620 1.00 62.72 89 GLY A C 1
ATOM 741 O O . GLY A 1 89 ? -0.206 -8.101 4.886 1.00 62.72 89 GLY A O 1
ATOM 742 N N . GLU A 1 90 ? -2.038 -6.852 5.263 1.00 70.88 90 GLU A N 1
ATOM 743 C CA . GLU A 1 90 ? -2.811 -7.323 4.107 1.00 70.88 90 GLU A CA 1
ATOM 744 C C . GLU A 1 90 ? -2.256 -6.759 2.779 1.00 70.88 90 GLU A C 1
ATOM 746 O O . GLU A 1 90 ? -1.858 -7.542 1.916 1.00 70.88 90 GLU A O 1
ATOM 751 N N . PRO A 1 91 ? -2.106 -5.437 2.563 1.00 81.44 91 PRO A N 1
ATOM 752 C CA . PRO A 1 91 ? -1.657 -4.922 1.266 1.00 81.44 91 PRO A CA 1
ATOM 753 C C . PRO A 1 91 ? -0.276 -5.420 0.828 1.00 81.44 91 PRO A C 1
ATOM 755 O O . PRO A 1 91 ? -0.038 -5.581 -0.363 1.00 81.44 91 PRO A O 1
ATOM 758 N N . ALA A 1 92 ? 0.625 -5.689 1.778 1.00 88.44 92 ALA A N 1
ATOM 759 C CA . ALA A 1 92 ? 1.975 -6.159 1.479 1.00 88.44 92 ALA A CA 1
ATOM 760 C C . ALA A 1 92 ? 2.012 -7.603 0.939 1.00 88.44 92 ALA A C 1
ATOM 762 O O . ALA A 1 92 ? 2.979 -7.967 0.279 1.00 88.44 92 ALA A O 1
ATOM 763 N N . GLN A 1 93 ? 0.971 -8.401 1.203 1.00 90.62 93 GLN A N 1
ATOM 764 C CA . GLN A 1 93 ? 0.860 -9.803 0.779 1.00 90.62 93 GLN A CA 1
ATOM 765 C C . GLN A 1 93 ? 0.242 -9.981 -0.610 1.00 90.62 93 GLN A C 1
ATOM 767 O O . GLN A 1 93 ? 0.197 -11.106 -1.102 1.00 90.62 93 GLN A O 1
ATOM 772 N N . LEU A 1 94 ? -0.221 -8.899 -1.244 1.00 93.12 94 LEU A N 1
ATOM 773 C CA . LEU A 1 94 ? -0.801 -8.963 -2.582 1.00 93.12 94 LEU A CA 1
ATOM 774 C C . LEU A 1 94 ? 0.176 -9.575 -3.584 1.00 93.12 94 LEU A C 1
ATOM 776 O O . LEU A 1 94 ? 1.369 -9.259 -3.601 1.00 93.12 94 LEU A O 1
ATOM 780 N N . THR A 1 95 ? -0.353 -10.430 -4.445 1.00 95.44 95 THR A N 1
ATOM 781 C CA . THR A 1 95 ? 0.387 -11.103 -5.508 1.00 95.44 95 THR A CA 1
ATOM 782 C C . THR A 1 95 ? 0.324 -10.326 -6.819 1.00 95.44 95 THR A C 1
ATOM 784 O O . THR A 1 95 ? -0.536 -9.471 -7.036 1.00 95.44 95 THR A O 1
ATOM 787 N N . LEU A 1 96 ? 1.241 -10.649 -7.731 1.00 96.50 96 LEU A N 1
ATOM 788 C CA . LEU A 1 96 ? 1.248 -10.124 -9.092 1.00 96.50 96 LEU A CA 1
ATOM 789 C C . LEU A 1 96 ? -0.034 -10.500 -9.843 1.00 96.50 96 LEU A C 1
ATOM 791 O O . LEU A 1 96 ? -0.570 -9.653 -10.542 1.00 96.50 96 LEU A O 1
ATOM 795 N N . SER A 1 97 ? -0.559 -11.718 -9.653 1.00 95.19 97 SER A N 1
ATOM 796 C CA . SER A 1 97 ? -1.812 -12.153 -10.289 1.00 95.19 97 SER A CA 1
ATOM 797 C C . SER A 1 97 ? -3.000 -11.300 -9.840 1.00 95.19 97 SER A C 1
ATOM 799 O O . SER A 1 97 ? -3.737 -10.787 -10.675 1.00 95.19 97 SER A O 1
ATOM 801 N N . GLU A 1 98 ? -3.158 -11.096 -8.530 1.00 94.75 98 GLU A N 1
ATOM 802 C CA . GLU A 1 98 ? -4.248 -10.276 -7.981 1.00 94.75 98 GLU A CA 1
ATOM 803 C C . GLU A 1 98 ? -4.140 -8.817 -8.449 1.00 94.75 98 GLU A C 1
ATOM 805 O O . GLU A 1 98 ? -5.149 -8.168 -8.735 1.00 94.75 98 GLU A O 1
ATOM 810 N N . TRP A 1 99 ? -2.913 -8.301 -8.575 1.00 95.88 99 TRP A N 1
ATOM 811 C CA . TRP A 1 99 ? -2.668 -6.987 -9.161 1.00 95.88 99 TRP A CA 1
ATOM 812 C C . TRP A 1 99 ? -2.999 -6.932 -10.653 1.00 95.88 99 TRP A C 1
ATOM 814 O O . TRP A 1 99 ? -3.569 -5.943 -11.104 1.00 95.88 99 TRP A O 1
ATOM 824 N N . THR A 1 100 ? -2.658 -7.964 -11.425 1.00 95.81 100 THR A N 1
ATOM 825 C CA . THR A 1 100 ? -2.991 -8.043 -12.851 1.00 95.81 100 THR A CA 1
ATOM 826 C C . THR A 1 100 ? -4.500 -7.996 -13.065 1.00 95.81 100 THR A C 1
ATOM 828 O O . THR A 1 100 ? -4.960 -7.258 -13.932 1.00 95.81 100 THR A O 1
ATOM 831 N N . ASP A 1 101 ? -5.286 -8.702 -12.256 1.00 94.00 101 ASP A N 1
ATOM 832 C CA . ASP A 1 101 ? -6.749 -8.620 -12.338 1.00 94.00 101 ASP A CA 1
ATOM 833 C C . ASP A 1 101 ? -7.244 -7.205 -11.996 1.00 94.00 101 ASP A C 1
ATOM 835 O O . ASP A 1 101 ? -8.068 -6.618 -12.705 1.00 94.00 101 ASP A O 1
ATOM 839 N N . ALA A 1 102 ? -6.697 -6.616 -10.928 1.00 93.12 102 ALA A N 1
ATOM 840 C CA . ALA A 1 102 ? -7.051 -5.271 -10.488 1.00 93.12 102 ALA A CA 1
ATOM 841 C C . ALA A 1 102 ? -6.710 -4.198 -11.532 1.00 93.12 102 ALA A C 1
ATOM 843 O O . ALA A 1 102 ? -7.527 -3.315 -11.796 1.00 93.12 102 ALA A O 1
ATOM 844 N N . SER A 1 103 ? -5.529 -4.263 -12.151 1.00 92.62 103 SER A N 1
ATOM 845 C CA . SER A 1 103 ? -5.056 -3.266 -13.115 1.00 92.62 103 SER A CA 1
ATOM 846 C C . SER A 1 103 ? -5.912 -3.255 -14.384 1.00 92.62 103 SER A C 1
ATOM 848 O O . SER A 1 103 ? -6.270 -2.171 -14.864 1.00 92.62 103 SER A O 1
ATOM 850 N N . HIS A 1 104 ? -6.362 -4.432 -14.831 1.00 91.62 104 HIS A N 1
ATOM 851 C CA . HIS A 1 104 ? -7.334 -4.600 -15.914 1.00 91.62 104 HIS A CA 1
ATOM 852 C C . HIS A 1 104 ? -8.774 -4.228 -15.527 1.00 91.62 104 HIS A C 1
ATOM 854 O O . HIS A 1 104 ? -9.654 -4.239 -16.382 1.00 91.62 104 HIS A O 1
ATOM 860 N N . GLY A 1 105 ? -9.025 -3.855 -14.269 1.00 87.88 105 GLY A N 1
ATOM 861 C CA . GLY A 1 105 ? -10.346 -3.430 -13.813 1.00 87.88 105 GLY A CA 1
ATOM 862 C C . GLY A 1 105 ? -11.341 -4.579 -13.672 1.00 87.88 105 GLY A C 1
ATOM 863 O O . GLY A 1 105 ? -12.538 -4.336 -13.759 1.00 87.88 105 GLY A O 1
ATOM 864 N N . ALA A 1 106 ? -10.875 -5.809 -13.426 1.00 87.94 106 ALA A N 1
ATOM 865 C CA . ALA A 1 106 ? -11.726 -7.002 -13.366 1.00 87.94 106 ALA A CA 1
ATOM 866 C C . ALA A 1 106 ? -12.852 -6.923 -12.315 1.00 87.94 106 ALA A C 1
ATOM 868 O O . ALA A 1 106 ? -13.844 -7.641 -12.406 1.00 87.94 106 ALA A O 1
ATOM 869 N N . TRP A 1 107 ? -12.688 -6.062 -11.308 1.00 87.12 107 TRP A N 1
ATOM 870 C CA . TRP A 1 107 ? -13.501 -6.059 -10.094 1.00 87.12 107 TRP A CA 1
ATOM 871 C C . TRP A 1 107 ? -14.402 -4.833 -9.924 1.00 87.12 107 TRP A C 1
ATOM 873 O O . TRP A 1 107 ? -15.203 -4.797 -8.991 1.00 87.12 107 TRP A O 1
ATOM 883 N N . ILE A 1 108 ? -14.272 -3.825 -10.790 1.00 83.62 108 ILE A N 1
ATOM 884 C CA . ILE A 1 108 ? -15.125 -2.632 -10.772 1.00 83.62 108 ILE A CA 1
ATOM 885 C C . ILE A 1 108 ? -16.017 -2.694 -12.005 1.00 83.62 108 ILE A C 1
ATOM 887 O O . ILE A 1 108 ? -15.538 -2.514 -13.120 1.00 83.62 108 ILE A O 1
ATOM 891 N N . ASP A 1 109 ? -17.307 -2.948 -11.794 1.00 81.62 109 ASP A N 1
ATOM 892 C CA . ASP A 1 109 ? -18.299 -2.978 -12.866 1.00 81.62 109 ASP A CA 1
ATOM 893 C C . ASP A 1 109 ? -18.529 -1.552 -13.418 1.00 81.62 109 ASP A C 1
ATOM 895 O O . ASP A 1 109 ? -19.006 -0.671 -12.682 1.00 81.62 109 ASP A O 1
ATOM 899 N N . PRO A 1 110 ? -18.201 -1.289 -14.699 1.00 80.00 110 PRO A N 1
ATOM 900 C CA . PRO A 1 110 ? -18.414 0.016 -15.315 1.00 80.00 110 PRO A CA 1
ATOM 901 C C . PRO A 1 110 ? -19.892 0.424 -15.347 1.00 80.00 110 PRO A C 1
ATOM 903 O O . PRO A 1 110 ? -20.204 1.594 -15.124 1.00 80.00 110 PRO A O 1
ATOM 906 N N . GLU A 1 111 ? -20.810 -0.527 -15.555 1.00 82.12 111 GLU A N 1
ATOM 907 C CA . GLU A 1 111 ? -22.247 -0.246 -15.620 1.00 82.12 111 GLU A CA 1
ATOM 908 C C . GLU A 1 111 ? -22.808 0.144 -14.254 1.00 82.12 111 GLU A C 1
ATOM 910 O O . GLU A 1 111 ? -23.684 1.006 -14.157 1.00 82.12 111 GLU A O 1
ATOM 915 N N . LEU A 1 112 ? -22.307 -0.480 -13.184 1.00 80.50 112 LEU A N 1
ATOM 916 C CA . LEU A 1 112 ? -22.664 -0.101 -11.820 1.00 80.50 112 LEU A CA 1
ATOM 917 C C . LEU A 1 112 ? -22.104 1.281 -11.478 1.00 80.50 112 LEU A C 1
ATOM 919 O O . LEU A 1 112 ? -22.794 2.089 -10.863 1.00 80.50 112 LEU A O 1
ATOM 923 N N . THR A 1 113 ? -20.881 1.566 -11.924 1.00 82.88 113 THR A N 1
ATOM 924 C CA . THR A 1 113 ? -20.210 2.848 -11.686 1.00 82.88 113 THR A CA 1
ATOM 925 C C . THR A 1 113 ? -20.963 4.008 -12.341 1.00 82.88 113 THR A C 1
ATOM 927 O O . THR A 1 113 ? -21.097 5.075 -11.746 1.00 82.88 113 THR A O 1
ATOM 930 N N . ASP A 1 114 ? -21.503 3.818 -13.546 1.00 82.25 114 ASP A N 1
ATOM 931 C CA . ASP A 1 114 ? -22.258 4.863 -14.246 1.00 82.25 114 ASP A CA 1
ATOM 932 C C . ASP A 1 114 ? -23.666 5.104 -13.674 1.00 82.25 114 ASP A C 1
ATOM 934 O O . ASP A 1 114 ? -24.247 6.159 -13.929 1.00 82.25 114 ASP A O 1
ATOM 938 N N . LYS A 1 115 ? -24.183 4.183 -12.851 1.00 87.44 115 LYS A N 1
ATOM 939 C CA . LYS A 1 115 ? -25.444 4.345 -12.104 1.00 87.44 115 LYS A CA 1
ATOM 940 C C . LYS A 1 115 ? -25.280 5.105 -10.784 1.00 87.44 115 LYS A C 1
ATOM 942 O O . LYS A 1 115 ? -26.279 5.367 -10.120 1.00 87.44 115 LYS A O 1
ATOM 947 N N . ILE A 1 116 ? -24.054 5.447 -10.389 1.00 87.94 116 ILE A N 1
ATOM 948 C CA . ILE A 1 116 ? -23.795 6.212 -9.165 1.00 87.94 116 ILE A CA 1
ATOM 949 C C . ILE A 1 116 ? -24.218 7.662 -9.384 1.00 87.94 116 ILE A C 1
ATOM 951 O O . ILE A 1 116 ? -23.683 8.353 -10.253 1.00 87.94 116 ILE A O 1
ATOM 955 N N . GLU A 1 117 ? -25.185 8.106 -8.581 1.00 91.00 117 GLU A N 1
ATOM 956 C CA . GLU A 1 117 ? -25.763 9.448 -8.665 1.00 91.00 117 GLU A CA 1
ATOM 957 C C . GLU A 1 117 ? -24.773 10.528 -8.215 1.00 91.00 117 GLU A C 1
ATOM 959 O O . GLU A 1 117 ? -24.722 11.597 -8.826 1.00 91.00 117 GLU A O 1
ATOM 964 N N . ASP A 1 118 ? -23.960 10.245 -7.189 1.00 91.31 118 ASP A N 1
ATOM 965 C CA . ASP A 1 118 ? -22.948 11.176 -6.692 1.00 91.31 118 ASP A CA 1
ATOM 966 C C . ASP A 1 118 ? -21.741 11.244 -7.657 1.00 91.31 118 ASP A C 1
ATOM 968 O O . ASP A 1 118 ? -21.001 10.265 -7.831 1.00 91.31 118 ASP A O 1
ATOM 972 N N . PRO A 1 119 ? -21.476 12.407 -8.284 1.00 87.50 119 PRO A N 1
ATOM 973 C CA . PRO A 1 119 ? -20.346 12.568 -9.190 1.00 87.50 119 PRO A CA 1
ATOM 974 C C . PRO A 1 119 ? -18.982 12.342 -8.528 1.00 87.50 119 PRO A C 1
ATOM 976 O O . PRO A 1 119 ? -18.054 11.905 -9.209 1.00 87.50 119 PRO A O 1
ATOM 979 N N . GLN A 1 120 ? -18.846 12.653 -7.236 1.00 84.94 120 GLN A N 1
ATOM 980 C CA . GLN A 1 120 ? -17.602 12.504 -6.484 1.00 84.94 120 GLN A CA 1
ATOM 981 C C . GLN A 1 120 ? -17.309 11.035 -6.195 1.00 84.94 120 GLN A C 1
ATOM 983 O O . GLN A 1 120 ? -16.194 10.584 -6.456 1.00 84.94 120 GLN A O 1
ATOM 988 N N . GLU A 1 121 ? -18.303 10.273 -5.735 1.00 84.38 121 GLU A N 1
ATOM 989 C CA . GLU A 1 121 ? -18.160 8.826 -5.525 1.00 84.38 121 GLU A CA 1
ATOM 990 C C . GLU A 1 121 ? -17.845 8.106 -6.839 1.00 84.38 121 GLU A C 1
ATOM 992 O O . GLU A 1 121 ? -16.948 7.260 -6.904 1.00 84.38 121 GLU A O 1
ATOM 997 N N . ARG A 1 122 ? -18.524 8.503 -7.921 1.00 86.75 122 ARG A N 1
ATOM 998 C CA . ARG A 1 122 ? -18.277 7.963 -9.258 1.00 86.75 122 ARG A CA 1
ATOM 999 C C . ARG A 1 122 ? -16.860 8.255 -9.749 1.00 86.75 122 ARG A C 1
ATOM 1001 O O . ARG A 1 122 ? -16.217 7.371 -10.312 1.00 86.75 122 ARG A O 1
ATOM 1008 N N . LEU A 1 123 ? -16.368 9.481 -9.557 1.00 83.38 123 LEU A N 1
ATOM 1009 C CA . LEU A 1 123 ? -14.996 9.845 -9.918 1.00 83.38 123 LEU A CA 1
ATOM 1010 C C . LEU A 1 123 ? -13.983 9.057 -9.083 1.00 83.38 123 LEU A C 1
ATOM 1012 O O . LEU A 1 123 ? -13.016 8.537 -9.635 1.00 83.38 123 LEU A O 1
ATOM 1016 N N . LEU A 1 124 ? -14.237 8.922 -7.780 1.00 82.69 124 LEU A N 1
ATOM 1017 C CA . LEU A 1 124 ? -13.371 8.193 -6.863 1.00 82.69 124 LEU A CA 1
ATOM 1018 C C . LEU A 1 124 ? -13.201 6.735 -7.306 1.00 82.69 124 LEU A C 1
ATOM 1020 O O . LEU A 1 124 ? -12.074 6.260 -7.399 1.00 82.69 124 LEU A O 1
ATOM 1024 N N . LEU A 1 125 ? -14.289 6.036 -7.646 1.00 82.94 125 LEU A N 1
ATOM 1025 C CA . LEU A 1 125 ? -14.206 4.654 -8.132 1.00 82.94 125 LEU A CA 1
ATOM 1026 C C . LEU A 1 125 ? -13.490 4.531 -9.480 1.00 82.94 125 LEU A C 1
ATOM 1028 O O . LEU A 1 125 ? -12.741 3.576 -9.671 1.00 82.94 125 LEU A O 1
ATOM 1032 N N . LYS A 1 126 ? -13.676 5.491 -10.397 1.00 82.00 126 LYS A N 1
ATOM 1033 C CA . LYS A 1 126 ? -12.978 5.503 -11.697 1.00 82.00 126 LYS A CA 1
ATOM 1034 C C . LYS A 1 126 ? -11.467 5.700 -11.551 1.00 82.00 126 LYS A C 1
ATOM 1036 O O . LYS A 1 126 ? -10.702 5.162 -12.347 1.00 82.00 126 LYS A O 1
ATOM 1041 N N . ASP A 1 127 ? -11.048 6.450 -10.537 1.00 86.69 127 ASP A N 1
ATOM 1042 C CA . ASP A 1 127 ? -9.648 6.793 -10.289 1.00 86.69 127 ASP A CA 1
ATOM 1043 C C . ASP A 1 127 ? -8.898 5.763 -9.423 1.00 86.69 127 ASP A C 1
ATOM 1045 O O . ASP A 1 127 ? -7.683 5.872 -9.248 1.00 86.69 127 ASP A O 1
ATOM 1049 N N . MET A 1 128 ? -9.584 4.746 -8.898 1.00 90.62 128 MET A N 1
ATOM 1050 C CA . MET A 1 128 ? -8.990 3.702 -8.061 1.00 90.62 128 MET A CA 1
ATOM 1051 C C . MET A 1 128 ? -8.928 2.352 -8.773 1.00 90.62 128 MET A C 1
ATOM 1053 O O . MET A 1 128 ? -9.666 2.077 -9.718 1.00 90.62 128 MET A O 1
ATOM 1057 N N . LYS A 1 129 ? -8.059 1.469 -8.276 1.00 93.00 129 LYS A N 1
ATOM 1058 C CA . LYS A 1 129 ? -8.091 0.039 -8.613 1.00 93.00 129 LYS A CA 1
ATOM 1059 C C . LYS A 1 129 ? -8.502 -0.767 -7.389 1.00 93.00 129 LYS A C 1
ATOM 1061 O O . LYS A 1 129 ? -8.117 -0.440 -6.270 1.00 93.00 129 LYS A O 1
ATOM 1066 N N . LEU A 1 130 ? -9.287 -1.814 -7.603 1.00 92.44 130 LEU A N 1
ATOM 1067 C CA . LEU A 1 130 ? -9.737 -2.724 -6.555 1.00 92.44 130 LEU A CA 1
ATOM 1068 C C . LEU A 1 130 ? -9.060 -4.070 -6.773 1.00 92.44 130 LEU A C 1
ATOM 1070 O O . LEU A 1 130 ? -9.207 -4.643 -7.843 1.00 92.44 130 LEU A O 1
ATOM 1074 N N . ALA A 1 131 ? -8.330 -4.558 -5.778 1.00 92.50 131 ALA A N 1
ATOM 1075 C CA . ALA A 1 131 ? -7.794 -5.914 -5.735 1.00 92.50 131 ALA A CA 1
ATOM 1076 C C . ALA A 1 131 ? -8.501 -6.719 -4.640 1.00 92.50 131 ALA A C 1
ATOM 1078 O O . ALA A 1 131 ? -9.061 -6.149 -3.703 1.00 92.50 131 ALA A O 1
ATOM 1079 N N . TYR A 1 132 ? -8.431 -8.043 -4.726 1.00 89.88 132 TYR A N 1
ATOM 1080 C CA . TYR A 1 132 ? -8.907 -8.947 -3.686 1.00 89.88 132 TYR A CA 1
ATOM 1081 C C . TYR A 1 132 ? -7.774 -9.860 -3.245 1.00 89.88 132 TYR A C 1
ATOM 1083 O O . TYR A 1 132 ? -7.061 -10.389 -4.087 1.00 89.88 132 TYR A O 1
ATOM 1091 N N . GLN A 1 133 ? -7.638 -10.055 -1.935 1.00 85.12 133 GLN A N 1
ATOM 1092 C CA . GLN A 1 133 ? -6.659 -10.976 -1.355 1.00 85.12 133 GLN A CA 1
ATOM 1093 C C . GLN A 1 133 ? -7.307 -11.949 -0.376 1.00 85.12 133 GLN A C 1
ATOM 1095 O O . GLN A 1 133 ? -8.349 -11.646 0.211 1.00 85.12 133 GLN A O 1
ATOM 1100 N N . ALA A 1 134 ? -6.682 -13.097 -0.136 1.00 78.75 134 ALA A N 1
ATOM 1101 C CA . ALA A 1 134 ? -7.144 -14.031 0.886 1.00 78.75 134 ALA A CA 1
ATOM 1102 C C . ALA A 1 134 ? -6.956 -13.459 2.306 1.00 78.75 134 ALA A C 1
ATOM 1104 O O . ALA A 1 134 ? -5.846 -13.136 2.722 1.00 78.75 134 ALA A O 1
ATOM 1105 N N . GLY A 1 135 ? -8.038 -13.371 3.087 1.00 66.94 135 GLY A N 1
ATOM 1106 C CA . GLY A 1 135 ? -7.957 -12.955 4.488 1.00 66.94 135 GLY A CA 1
ATOM 1107 C C . GLY A 1 135 ? -7.327 -14.030 5.383 1.00 66.94 135 GLY A C 1
ATOM 1108 O O . GLY A 1 135 ? -7.558 -15.228 5.195 1.00 66.94 135 GLY A O 1
ATOM 1109 N N . LYS A 1 136 ? -6.584 -13.617 6.419 1.00 62.72 136 LYS A N 1
ATOM 1110 C CA . LYS A 1 136 ? -5.896 -14.531 7.349 1.00 62.72 136 LYS A CA 1
ATOM 1111 C C . LYS A 1 136 ? -6.846 -15.590 7.931 1.00 62.72 136 LYS A C 1
ATOM 1113 O O . LYS A 1 136 ? -7.784 -15.268 8.656 1.00 62.72 136 LYS A O 1
ATOM 1118 N N . GLY A 1 137 ? -6.567 -16.865 7.650 1.00 61.12 137 GLY A N 1
ATOM 1119 C CA . GLY A 1 137 ? -7.297 -18.009 8.215 1.00 61.12 137 GLY A CA 1
ATOM 1120 C C . GLY A 1 137 ? -8.722 -18.199 7.685 1.00 61.12 137 GLY A C 1
ATOM 1121 O O . GLY A 1 137 ? -9.462 -19.017 8.228 1.00 61.12 137 GLY A O 1
ATOM 1122 N N . SER A 1 138 ? -9.123 -17.475 6.636 1.00 61.62 138 SER A N 1
ATOM 1123 C CA . SER A 1 138 ? -10.453 -17.592 6.041 1.00 61.62 138 SER A CA 1
ATOM 1124 C C . SER A 1 138 ? -10.361 -17.850 4.539 1.00 61.62 138 SER A C 1
ATOM 1126 O O . SER A 1 138 ? -9.454 -17.369 3.872 1.00 61.62 138 SER A O 1
ATOM 1128 N N . ARG A 1 139 ? -11.345 -18.560 3.977 1.00 67.06 139 ARG A N 1
ATOM 1129 C CA . ARG A 1 139 ? -11.523 -18.656 2.514 1.00 67.06 139 ARG A CA 1
ATOM 1130 C C . ARG A 1 139 ? -12.141 -17.387 1.907 1.00 67.06 139 ARG A C 1
ATOM 1132 O O . ARG A 1 139 ? -12.501 -17.394 0.736 1.00 67.06 139 ARG A O 1
ATOM 1139 N N . LYS A 1 140 ? -12.361 -16.338 2.708 1.00 78.88 140 LYS A N 1
ATOM 1140 C CA . LYS A 1 140 ? -13.003 -15.105 2.254 1.00 78.88 140 LYS A CA 1
ATOM 1141 C C . LYS A 1 140 ? -11.949 -14.149 1.716 1.00 78.88 140 LYS A C 1
ATOM 1143 O O . LYS A 1 140 ? -10.895 -13.966 2.325 1.00 78.88 140 LYS A O 1
ATOM 1148 N N . LEU A 1 141 ? -12.280 -13.537 0.587 1.00 84.31 141 LEU A N 1
ATOM 1149 C CA . LEU A 1 141 ? -11.477 -12.487 -0.009 1.00 84.31 141 LEU A CA 1
ATOM 1150 C C . LEU A 1 141 ? -11.765 -11.148 0.675 1.00 84.31 141 LEU A C 1
ATOM 1152 O O . LEU A 1 141 ? -12.902 -10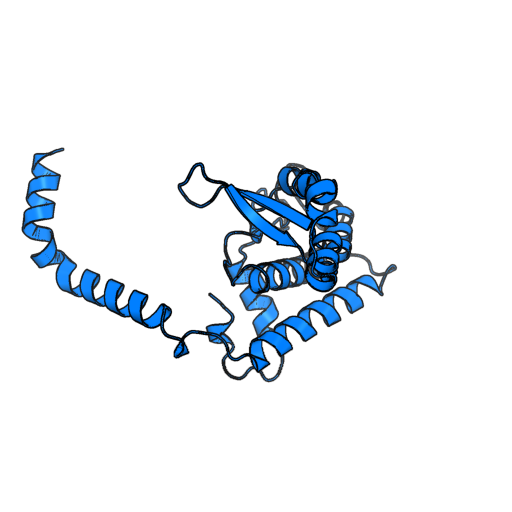.867 1.060 1.00 84.31 141 LEU A O 1
ATOM 1156 N N . VAL A 1 142 ? -10.726 -10.334 0.821 1.00 84.31 142 VAL A N 1
ATOM 1157 C CA . VAL A 1 142 ? -10.773 -8.993 1.401 1.00 84.31 142 VAL A CA 1
ATOM 1158 C C . VAL A 1 142 ? -10.396 -7.983 0.317 1.00 84.31 142 VAL A C 1
ATOM 1160 O O . VAL A 1 142 ? -9.395 -8.200 -0.371 1.00 84.31 142 VAL A O 1
ATOM 1163 N N . PRO A 1 143 ? -11.178 -6.904 0.138 1.00 89.25 143 PRO A N 1
ATOM 1164 C CA . PRO A 1 143 ? -10.868 -5.875 -0.842 1.00 89.25 143 PRO A CA 1
ATOM 1165 C C . PRO A 1 143 ? -9.672 -5.023 -0.402 1.00 89.25 143 PRO A C 1
ATOM 1167 O O . PRO A 1 143 ? -9.551 -4.665 0.771 1.00 89.25 143 PRO A O 1
ATOM 1170 N N . VAL A 1 144 ? -8.837 -4.640 -1.365 1.00 91.81 144 VAL A N 1
ATOM 1171 C CA . VAL A 1 144 ? -7.792 -3.624 -1.219 1.00 91.81 144 VAL A CA 1
ATOM 1172 C C . VAL A 1 144 ? -7.964 -2.577 -2.304 1.00 91.81 144 VAL A C 1
ATOM 1174 O O . VAL A 1 144 ? -7.895 -2.879 -3.494 1.00 91.81 144 VAL A O 1
ATOM 1177 N N . LEU A 1 145 ? -8.159 -1.333 -1.884 1.00 92.38 145 LEU A N 1
ATOM 1178 C CA . LEU A 1 145 ? -8.250 -0.186 -2.770 1.00 92.38 145 LEU A CA 1
ATOM 1179 C C . LEU A 1 145 ? -6.872 0.434 -2.989 1.00 92.38 145 LEU A C 1
ATOM 1181 O O . LEU A 1 145 ? -6.171 0.789 -2.041 1.00 92.38 145 LEU A O 1
ATOM 1185 N N . PHE A 1 146 ? -6.516 0.609 -4.251 1.00 94.62 146 PHE A N 1
ATOM 1186 C CA . PHE A 1 146 ? -5.341 1.342 -4.684 1.00 94.62 146 PHE A CA 1
ATOM 1187 C C . PHE A 1 146 ? -5.761 2.744 -5.118 1.00 94.62 146 PHE A C 1
ATOM 1189 O O . PHE A 1 146 ? -6.452 2.879 -6.134 1.00 94.62 146 PHE A O 1
ATOM 1196 N N . PRO A 1 147 ? -5.370 3.788 -4.369 1.00 94.62 147 PRO A N 1
ATOM 1197 C CA . PRO A 1 147 ? -5.612 5.159 -4.783 1.00 94.62 147 PRO A CA 1
ATOM 1198 C C . PRO A 1 147 ? -4.784 5.513 -6.027 1.00 94.62 147 PRO A C 1
ATOM 1200 O O . PRO A 1 147 ? -3.692 4.979 -6.237 1.00 94.62 147 PRO A O 1
ATOM 1203 N N . LYS A 1 148 ? -5.299 6.437 -6.847 1.00 94.62 148 LYS A N 1
ATOM 1204 C CA . LYS A 1 148 ? -4.684 6.884 -8.111 1.00 94.62 148 LYS A CA 1
ATOM 1205 C C . LYS A 1 148 ? -3.203 7.235 -7.987 1.00 94.62 148 LYS A C 1
ATOM 1207 O O . LYS A 1 148 ? -2.406 6.876 -8.848 1.00 94.62 148 LYS A O 1
ATOM 1212 N N . ASP A 1 149 ? -2.855 7.899 -6.886 1.00 96.12 149 ASP A N 1
ATOM 1213 C CA . ASP A 1 149 ? -1.502 8.351 -6.539 1.00 96.12 149 ASP A CA 1
ATOM 1214 C C . ASP A 1 149 ? -0.494 7.201 -6.332 1.00 96.12 149 ASP A C 1
ATOM 1216 O O . ASP A 1 149 ? 0.698 7.457 -6.210 1.00 96.12 149 ASP A O 1
ATOM 1220 N N . THR A 1 150 ? -0.938 5.938 -6.328 1.00 97.12 150 THR A N 1
ATOM 1221 C CA . THR A 1 150 ? -0.071 4.752 -6.210 1.00 97.12 150 THR A CA 1
ATOM 1222 C C . THR A 1 150 ? 0.085 3.951 -7.501 1.00 97.12 150 THR A C 1
ATOM 1224 O O . THR A 1 150 ? 0.974 3.106 -7.575 1.00 97.12 150 THR A O 1
ATOM 1227 N N . LEU A 1 151 ? -0.727 4.198 -8.534 1.00 96.06 151 LEU A N 1
ATOM 1228 C CA . LEU A 1 151 ? -0.772 3.331 -9.722 1.00 96.06 151 LEU A CA 1
ATOM 1229 C C . LEU A 1 151 ? 0.512 3.409 -10.563 1.00 96.06 151 LEU A C 1
ATOM 1231 O O . LEU A 1 151 ? 1.069 2.384 -10.969 1.00 96.06 151 LEU A O 1
ATOM 1235 N N . GLU A 1 152 ? 1.004 4.621 -10.802 1.00 96.56 152 GLU A N 1
ATOM 1236 C CA . GLU A 1 152 ? 2.267 4.844 -11.509 1.00 96.56 152 GLU A CA 1
ATOM 1237 C C . GLU A 1 152 ? 3.485 4.392 -10.679 1.00 96.56 152 GLU A C 1
ATOM 1239 O O . GLU A 1 152 ? 4.294 3.629 -11.214 1.00 96.56 152 GLU A O 1
ATOM 1244 N N . PRO A 1 153 ? 3.583 4.700 -9.365 1.00 97.56 153 PRO A N 1
ATOM 1245 C CA . PRO A 1 153 ? 4.580 4.092 -8.481 1.00 97.56 153 PRO A CA 1
ATOM 1246 C C . PRO A 1 153 ? 4.628 2.559 -8.544 1.00 97.56 153 PRO A C 1
ATOM 1248 O O . PRO A 1 153 ? 5.706 1.978 -8.656 1.00 97.56 153 PRO A O 1
ATOM 1251 N N . VAL A 1 154 ? 3.475 1.880 -8.514 1.00 98.00 154 VAL A N 1
ATOM 1252 C CA . VAL A 1 154 ? 3.425 0.413 -8.642 1.00 98.00 154 VAL A CA 1
ATOM 1253 C C . VAL A 1 154 ? 3.977 -0.033 -9.995 1.00 98.00 154 VAL A C 1
ATOM 1255 O O . VAL A 1 154 ? 4.767 -0.971 -10.057 1.00 98.00 154 VAL A O 1
ATOM 1258 N N . SER A 1 155 ? 3.616 0.660 -11.075 1.00 96.81 155 SER A N 1
ATOM 1259 C CA . SER A 1 155 ? 4.104 0.346 -12.422 1.00 96.81 155 SER A CA 1
ATOM 1260 C C . SER A 1 155 ? 5.627 0.484 -12.521 1.00 96.81 155 SER A C 1
ATOM 1262 O O . SER A 1 155 ? 6.289 -0.414 -13.040 1.00 96.81 155 SER A O 1
ATOM 1264 N N . LYS A 1 156 ? 6.200 1.552 -11.948 1.00 96.19 156 LYS A N 1
ATOM 1265 C CA . LYS A 1 156 ? 7.655 1.732 -11.861 1.00 96.19 156 LYS A CA 1
ATOM 1266 C C . LY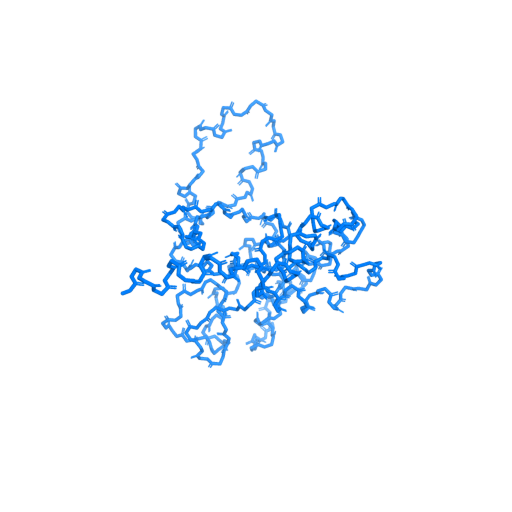S A 1 156 ? 8.317 0.595 -11.083 1.00 96.19 156 LYS A C 1
ATOM 1268 O O . LYS A 1 156 ? 9.299 0.030 -11.553 1.00 96.19 156 LYS A O 1
ATOM 1273 N N . LEU A 1 157 ? 7.754 0.207 -9.939 1.00 96.00 157 LEU A N 1
ATOM 1274 C CA . LEU A 1 157 ? 8.275 -0.891 -9.122 1.00 96.00 157 LEU A CA 1
ATOM 1275 C C . LEU A 1 157 ? 8.303 -2.220 -9.891 1.00 96.00 157 LEU A C 1
ATOM 1277 O O . LEU A 1 157 ? 9.262 -2.976 -9.764 1.00 96.00 157 LEU A O 1
ATOM 1281 N N . LEU A 1 158 ? 7.290 -2.500 -10.716 1.00 96.50 158 LEU A N 1
ATOM 1282 C CA . LEU A 1 158 ? 7.250 -3.706 -11.550 1.00 96.50 158 LEU A CA 1
ATOM 1283 C C . LEU A 1 158 ? 8.341 -3.724 -12.628 1.00 96.50 158 LEU A C 1
ATOM 1285 O O . LEU A 1 158 ? 8.924 -4.781 -12.866 1.00 96.50 158 LEU A O 1
ATOM 1289 N N . ILE A 1 159 ? 8.634 -2.574 -13.242 1.00 94.88 159 ILE A N 1
ATOM 1290 C CA . ILE A 1 159 ? 9.690 -2.433 -14.258 1.00 94.88 159 ILE A CA 1
ATOM 1291 C C . ILE A 1 159 ? 11.072 -2.696 -13.647 1.00 94.88 159 ILE A C 1
ATOM 1293 O O . ILE A 1 159 ? 11.890 -3.391 -14.240 1.00 94.88 159 ILE A O 1
ATOM 1297 N N . GLU A 1 160 ? 11.322 -2.190 -12.439 1.00 95.19 160 GLU A N 1
ATOM 1298 C CA . GLU A 1 160 ? 12.653 -2.231 -11.818 1.00 95.19 160 GLU A CA 1
ATOM 1299 C C . GLU A 1 160 ? 12.993 -3.561 -11.128 1.00 95.19 160 GLU A C 1
ATOM 1301 O O . GLU A 1 160 ? 14.107 -3.738 -10.636 1.00 95.19 160 GLU A O 1
ATOM 1306 N N . ARG A 1 161 ? 12.079 -4.544 -11.111 1.00 95.81 161 ARG A N 1
ATOM 1307 C CA . ARG A 1 161 ? 12.304 -5.842 -10.439 1.00 95.81 161 ARG A CA 1
ATOM 1308 C C . ARG A 1 161 ? 13.589 -6.535 -10.897 1.00 95.81 161 ARG A C 1
ATOM 1310 O O . ARG A 1 161 ? 14.312 -7.084 -10.068 1.00 95.81 161 ARG A O 1
ATOM 1317 N N . THR A 1 162 ? 13.878 -6.507 -12.198 1.00 91.56 162 THR A N 1
ATOM 1318 C CA . THR A 1 162 ? 15.077 -7.142 -12.767 1.00 91.56 162 THR A CA 1
ATOM 1319 C C . THR A 1 162 ? 16.363 -6.406 -12.403 1.00 91.56 162 THR A C 1
ATOM 1321 O O . THR A 1 162 ? 17.410 -7.039 -12.311 1.00 91.56 162 THR A O 1
ATOM 1324 N N . ASN A 1 163 ? 16.288 -5.094 -12.173 1.00 92.06 163 ASN A N 1
ATOM 1325 C CA . ASN A 1 163 ? 17.445 -4.259 -11.851 1.00 92.06 163 ASN A CA 1
ATOM 1326 C C . ASN A 1 163 ? 17.792 -4.304 -10.353 1.00 92.06 163 ASN A C 1
ATOM 1328 O O . ASN A 1 163 ? 18.946 -4.106 -9.985 1.00 92.06 163 ASN A O 1
ATOM 1332 N N . CYS A 1 164 ? 16.816 -4.613 -9.492 1.00 94.00 164 CYS A N 1
ATOM 1333 C CA . CYS A 1 164 ? 16.941 -4.528 -8.032 1.00 94.00 164 CYS A CA 1
ATOM 1334 C C . CYS A 1 164 ? 16.935 -5.898 -7.327 1.00 94.00 164 CYS A C 1
ATOM 1336 O O . CYS A 1 164 ? 16.345 -6.062 -6.254 1.00 94.00 164 CYS A O 1
ATOM 1338 N N . ASN A 1 165 ? 17.557 -6.905 -7.952 1.00 92.62 165 ASN A N 1
ATOM 1339 C CA . ASN A 1 165 ? 17.795 -8.236 -7.376 1.00 92.62 165 ASN A CA 1
ATOM 1340 C C . ASN A 1 165 ? 16.540 -8.928 -6.808 1.00 92.62 165 ASN A C 1
ATOM 1342 O O . ASN A 1 165 ? 16.601 -9.603 -5.772 1.00 92.62 165 ASN A O 1
ATOM 1346 N N . ILE A 1 166 ? 15.389 -8.763 -7.465 1.00 96.81 166 ILE A N 1
ATOM 1347 C CA . ILE A 1 166 ? 14.178 -9.505 -7.113 1.00 96.81 166 ILE A CA 1
ATOM 1348 C C . ILE A 1 166 ? 14.255 -10.904 -7.723 1.00 96.81 166 ILE A C 1
ATOM 1350 O O . ILE A 1 166 ? 14.585 -11.055 -8.899 1.00 96.81 166 ILE A O 1
ATOM 1354 N N . HIS A 1 167 ? 13.918 -11.928 -6.934 1.00 96.81 167 HIS A N 1
ATOM 1355 C CA . HIS A 1 167 ? 13.889 -13.299 -7.437 1.00 96.81 167 HIS A CA 1
ATOM 1356 C C . HIS A 1 167 ? 12.871 -13.421 -8.590 1.00 96.81 167 HIS A C 1
ATOM 1358 O O . HIS A 1 167 ? 11.727 -12.987 -8.410 1.00 96.81 167 HIS A O 1
ATOM 1364 N N . PRO A 1 168 ? 13.223 -14.030 -9.740 1.00 95.56 168 PRO A N 1
ATOM 1365 C CA . PRO A 1 168 ? 12.315 -14.172 -10.885 1.00 95.56 168 PRO A CA 1
ATOM 1366 C C . PRO A 1 168 ? 10.985 -14.855 -10.536 1.00 95.56 168 PRO A C 1
ATOM 1368 O O . PRO A 1 168 ? 9.929 -14.409 -10.971 1.00 95.56 168 PRO A O 1
ATOM 1371 N N . ASP A 1 169 ? 11.040 -15.878 -9.680 1.00 97.00 169 ASP A N 1
ATOM 1372 C CA . ASP A 1 169 ? 9.858 -16.619 -9.210 1.00 97.00 169 ASP A CA 1
ATOM 1373 C C . ASP A 1 169 ? 9.119 -15.974 -8.016 1.00 97.00 169 ASP A C 1
ATOM 1375 O O . ASP A 1 169 ? 8.194 -16.571 -7.465 1.00 97.00 169 ASP A O 1
ATOM 1379 N N . ASN A 1 170 ? 9.505 -14.773 -7.563 1.00 97.44 170 ASN A N 1
ATOM 1380 C CA . ASN A 1 170 ? 8.772 -14.097 -6.490 1.00 97.44 170 ASN A CA 1
ATOM 1381 C C . ASN A 1 170 ? 7.404 -13.620 -7.007 1.00 97.44 170 ASN A C 1
ATOM 1383 O O . ASN A 1 170 ? 7.323 -12.741 -7.867 1.00 97.44 170 ASN A O 1
ATOM 1387 N N . ILE A 1 171 ? 6.326 -14.167 -6.443 1.00 97.06 171 ILE A N 1
ATOM 1388 C CA . ILE A 1 171 ? 4.949 -13.904 -6.884 1.00 97.06 171 ILE A CA 1
ATOM 1389 C C . ILE A 1 171 ? 4.330 -12.641 -6.280 1.00 97.06 171 ILE A C 1
ATOM 1391 O O . ILE A 1 171 ? 3.209 -12.285 -6.636 1.00 97.06 171 ILE A O 1
ATOM 1395 N N . TYR A 1 172 ? 5.005 -11.982 -5.342 1.00 97.00 172 TYR A N 1
ATOM 1396 C CA . TYR A 1 172 ? 4.437 -10.873 -4.589 1.00 97.00 172 TYR A CA 1
ATOM 1397 C C . TYR A 1 172 ? 4.603 -9.541 -5.320 1.00 97.00 172 TYR A C 1
ATOM 1399 O O . TYR A 1 172 ? 5.647 -9.249 -5.918 1.00 97.00 172 TYR A O 1
ATOM 1407 N N . LEU A 1 173 ? 3.570 -8.703 -5.226 1.00 97.00 173 LEU A N 1
ATOM 1408 C CA . LEU A 1 173 ? 3.564 -7.334 -5.735 1.00 97.00 173 LEU A CA 1
ATOM 1409 C C . LEU A 1 173 ? 4.620 -6.481 -5.026 1.00 97.00 173 LEU A C 1
ATOM 1411 O O . LEU A 1 173 ? 5.318 -5.698 -5.665 1.00 97.00 173 LEU A O 1
ATOM 1415 N N . PHE A 1 174 ? 4.777 -6.687 -3.716 1.00 97.19 174 PHE A N 1
ATOM 1416 C CA . PHE A 1 174 ? 5.739 -5.981 -2.871 1.00 97.19 174 PHE A CA 1
ATOM 1417 C C . PHE A 1 174 ? 6.796 -6.951 -2.322 1.00 97.19 174 PHE A C 1
ATOM 1419 O O . PHE A 1 174 ? 6.743 -7.317 -1.148 1.00 97.19 174 PHE A O 1
ATOM 1426 N N . PRO A 1 175 ? 7.758 -7.393 -3.148 1.00 97.12 175 PRO A N 1
ATOM 1427 C CA . PRO A 1 175 ? 8.734 -8.411 -2.772 1.00 97.12 175 PRO A CA 1
ATOM 1428 C C . PRO A 1 175 ? 9.800 -7.870 -1.810 1.00 97.12 175 PRO A C 1
ATOM 1430 O O . PRO A 1 175 ? 10.065 -6.662 -1.751 1.00 97.12 175 PRO A O 1
ATOM 1433 N N . ASN A 1 176 ? 10.470 -8.770 -1.092 1.00 95.56 176 ASN A N 1
ATOM 1434 C CA . ASN A 1 176 ? 11.801 -8.489 -0.557 1.00 95.56 176 ASN A CA 1
ATOM 1435 C C . ASN A 1 176 ? 12.860 -8.547 -1.667 1.00 95.56 176 ASN A C 1
ATOM 1437 O O . ASN A 1 176 ? 12.740 -9.320 -2.615 1.00 95.56 176 ASN A O 1
ATOM 1441 N N . THR A 1 177 ? 13.900 -7.723 -1.534 1.00 93.94 177 THR A N 1
ATOM 1442 C CA . THR A 1 177 ? 15.090 -7.770 -2.395 1.00 93.94 177 THR A CA 1
ATOM 1443 C C . THR A 1 177 ? 16.014 -8.920 -1.977 1.00 93.94 177 THR A C 1
ATOM 1445 O O . THR A 1 177 ? 15.640 -9.750 -1.144 1.00 93.94 177 THR A O 1
ATOM 1448 N N . GLN A 1 178 ? 17.220 -8.985 -2.553 1.00 91.81 178 GLN A N 1
ATOM 1449 C CA . GLN A 1 178 ? 18.232 -10.005 -2.243 1.00 91.81 178 GLN A CA 1
ATOM 1450 C C . GLN A 1 178 ? 17.784 -11.431 -2.599 1.00 91.81 178 GLN A C 1
ATOM 1452 O O . GLN A 1 178 ? 18.013 -12.378 -1.847 1.00 91.81 178 GLN A O 1
ATOM 1457 N N . ASN A 1 179 ? 17.139 -11.586 -3.758 1.00 89.75 179 ASN A N 1
ATOM 1458 C CA . ASN A 1 179 ? 16.705 -12.875 -4.298 1.00 89.75 179 ASN A CA 1
ATOM 1459 C C . ASN A 1 179 ? 15.758 -13.661 -3.361 1.00 89.75 179 ASN A C 1
ATOM 1461 O O . ASN A 1 179 ? 15.740 -14.891 -3.357 1.00 89.75 179 ASN A O 1
ATOM 1465 N N . SER A 1 180 ? 14.961 -12.954 -2.556 1.00 94.81 180 SER A N 1
ATOM 1466 C CA . SER A 1 180 ? 13.939 -13.553 -1.695 1.00 94.81 180 SER A CA 1
ATOM 1467 C C . SER A 1 180 ? 12.698 -13.971 -2.492 1.00 94.81 180 SER A C 1
ATOM 1469 O O . SER A 1 180 ? 12.275 -13.271 -3.413 1.00 94.81 180 SER A O 1
ATOM 1471 N N . LEU A 1 181 ? 12.065 -15.077 -2.090 1.00 96.44 181 LEU A N 1
ATOM 1472 C CA . LEU A 1 181 ? 10.746 -15.507 -2.578 1.00 96.44 181 LEU A CA 1
ATOM 1473 C C . LEU A 1 181 ? 9.579 -14.913 -1.773 1.00 96.44 181 LEU A C 1
ATOM 1475 O O . LEU A 1 181 ? 8.424 -15.147 -2.116 1.00 96.44 181 LEU A O 1
ATOM 1479 N N . ASP A 1 182 ? 9.871 -14.164 -0.709 1.00 95.31 182 ASP A N 1
ATOM 1480 C CA . ASP A 1 182 ? 8.871 -13.659 0.230 1.00 95.31 182 ASP A CA 1
ATOM 1481 C C . ASP A 1 182 ? 8.513 -12.186 -0.035 1.00 95.31 182 ASP A C 1
ATOM 1483 O O . ASP A 1 182 ? 9.211 -11.453 -0.750 1.00 95.31 182 ASP A O 1
ATOM 1487 N N . HIS A 1 183 ? 7.413 -11.742 0.561 1.00 94.81 183 HIS A N 1
ATOM 1488 C CA . HIS A 1 183 ? 6.944 -10.367 0.507 1.00 94.81 183 HIS A CA 1
ATOM 1489 C C . HIS A 1 183 ? 7.557 -9.494 1.605 1.00 94.81 183 HIS A C 1
ATOM 1491 O O . HIS A 1 183 ? 8.053 -9.951 2.638 1.00 94.81 183 HIS A O 1
ATOM 1497 N N . ALA A 1 184 ? 7.480 -8.183 1.410 1.00 94.62 184 ALA A N 1
ATOM 1498 C CA . ALA A 1 184 ? 7.866 -7.216 2.419 1.00 94.62 184 ALA A CA 1
ATOM 1499 C C . ALA A 1 184 ? 6.940 -7.274 3.639 1.00 94.62 184 ALA A C 1
ATOM 1501 O O . ALA A 1 184 ? 5.728 -7.468 3.534 1.00 94.62 184 ALA A O 1
ATOM 1502 N N . SER A 1 185 ? 7.494 -7.036 4.827 1.00 92.75 185 SER A N 1
ATOM 1503 C CA . SER A 1 185 ? 6.673 -6.857 6.024 1.00 92.75 185 SER A CA 1
ATOM 1504 C C . SER A 1 185 ? 6.031 -5.470 6.010 1.00 92.75 185 SER A C 1
ATOM 1506 O O . SER A 1 185 ? 6.726 -4.470 6.195 1.00 92.75 185 SER A O 1
ATOM 1508 N N . GLY A 1 186 ? 4.706 -5.393 5.863 1.00 91.38 186 GLY A N 1
ATOM 1509 C CA . GLY A 1 186 ? 4.012 -4.103 5.816 1.00 91.38 186 GLY A CA 1
ATOM 1510 C C . GLY A 1 186 ? 4.155 -3.268 7.096 1.00 91.38 186 GLY A C 1
ATOM 1511 O O . GLY A 1 186 ? 4.287 -2.049 7.009 1.00 91.38 186 GLY A O 1
ATOM 1512 N N . TYR A 1 187 ? 4.293 -3.903 8.269 1.00 91.25 187 TYR A N 1
ATOM 1513 C CA . TYR A 1 187 ? 4.682 -3.214 9.510 1.00 91.25 187 TYR A CA 1
ATOM 1514 C C . TYR A 1 187 ? 6.038 -2.504 9.372 1.00 91.25 187 TYR A C 1
ATOM 1516 O O . TYR A 1 187 ? 6.184 -1.348 9.767 1.00 91.25 187 TYR A O 1
ATOM 1524 N N . HIS A 1 188 ? 7.038 -3.180 8.797 1.00 93.44 188 HIS A N 1
ATOM 1525 C CA . HIS A 1 188 ? 8.376 -2.612 8.628 1.00 93.44 188 HIS A CA 1
ATOM 1526 C C . HIS A 1 188 ? 8.383 -1.513 7.563 1.00 93.44 188 HIS A C 1
ATOM 1528 O O . HIS A 1 188 ? 9.035 -0.492 7.773 1.00 93.44 188 HIS A O 1
ATOM 1534 N N . CYS A 1 189 ? 7.617 -1.678 6.479 1.00 95.25 189 CYS A N 1
ATOM 1535 C CA . CYS A 1 189 ? 7.396 -0.636 5.475 1.00 95.25 189 CYS A CA 1
ATOM 1536 C C . CYS A 1 189 ? 6.814 0.633 6.109 1.00 95.25 189 CYS A C 1
ATOM 1538 O O . CYS A 1 189 ? 7.393 1.708 5.985 1.00 95.25 189 CYS A O 1
ATOM 1540 N N . LEU A 1 190 ? 5.708 0.495 6.845 1.00 93.38 190 LEU A N 1
ATOM 1541 C CA . LEU A 1 190 ? 5.029 1.610 7.501 1.00 93.38 190 LEU A CA 1
ATOM 1542 C C . LEU A 1 190 ? 5.934 2.288 8.534 1.00 93.38 190 LEU A C 1
ATOM 1544 O O . LEU A 1 190 ? 6.072 3.507 8.542 1.00 93.38 190 LEU A O 1
ATOM 1548 N N . ARG A 1 191 ? 6.618 1.497 9.368 1.00 94.56 191 ARG A N 1
ATOM 1549 C CA . ARG A 1 191 ? 7.563 2.010 10.365 1.00 94.56 191 ARG A CA 1
ATOM 1550 C C . ARG A 1 191 ? 8.746 2.746 9.736 1.00 94.56 191 ARG A C 1
ATOM 1552 O O . ARG A 1 191 ? 9.237 3.686 10.354 1.00 94.56 191 ARG A O 1
ATOM 1559 N N . ALA A 1 192 ? 9.232 2.315 8.572 1.00 96.38 192 ALA A N 1
ATOM 1560 C CA . ALA A 1 192 ? 10.303 3.010 7.863 1.00 96.38 192 ALA A CA 1
ATOM 1561 C C . ALA A 1 192 ? 9.842 4.402 7.419 1.00 96.38 192 ALA A C 1
ATOM 1563 O O . ALA A 1 192 ? 10.470 5.387 7.789 1.00 96.38 192 ALA A O 1
ATOM 1564 N N . VAL A 1 193 ? 8.688 4.488 6.752 1.00 97.25 193 VAL A N 1
ATOM 1565 C CA . VAL A 1 193 ? 8.152 5.764 6.256 1.00 97.25 193 VAL A CA 1
ATOM 1566 C C . VAL A 1 193 ? 7.793 6.711 7.400 1.00 97.25 193 VAL A C 1
ATOM 1568 O O . VAL A 1 193 ? 8.187 7.870 7.377 1.00 97.25 193 VAL A O 1
ATOM 1571 N N . VAL A 1 194 ? 7.117 6.228 8.449 1.00 96.25 194 VAL A N 1
ATOM 1572 C CA . VAL A 1 194 ? 6.737 7.055 9.612 1.00 96.25 194 VAL A CA 1
ATOM 1573 C C . VAL A 1 194 ? 7.953 7.693 10.294 1.00 96.25 194 VAL A C 1
ATOM 1575 O O . VAL A 1 194 ? 7.837 8.786 10.838 1.00 96.25 194 VAL A O 1
ATOM 1578 N N . LYS A 1 195 ? 9.127 7.049 10.261 1.00 96.75 195 LYS A N 1
ATOM 1579 C CA . LYS A 1 195 ? 10.367 7.626 10.806 1.00 96.75 195 LYS A CA 1
ATOM 1580 C C . LYS A 1 195 ? 10.947 8.753 9.953 1.00 96.75 195 LYS A C 1
ATOM 1582 O O . LYS A 1 195 ? 11.708 9.553 10.487 1.00 96.75 195 LYS A O 1
ATOM 1587 N N . GLU A 1 196 ? 10.640 8.786 8.659 1.00 97.38 196 GLU A N 1
ATOM 1588 C CA . GLU A 1 196 ? 11.111 9.826 7.740 1.00 97.38 196 GLU A CA 1
ATOM 1589 C C . GLU A 1 196 ? 10.247 11.095 7.820 1.00 97.38 196 GLU A C 1
ATOM 1591 O O . GLU A 1 196 ? 10.735 12.181 7.513 1.00 97.38 196 GLU A O 1
ATOM 1596 N N . VAL A 1 197 ? 8.988 10.987 8.266 1.00 96.81 197 VAL A N 1
ATOM 1597 C CA . VAL A 1 197 ? 8.081 12.141 8.349 1.00 96.81 197 VA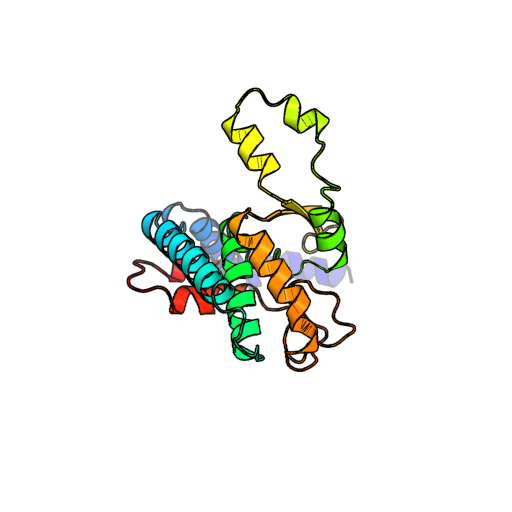L A CA 1
ATOM 1598 C C . VAL A 1 197 ? 8.464 13.056 9.521 1.00 96.81 197 VAL A C 1
ATOM 1600 O O . VAL A 1 197 ? 8.449 12.621 10.678 1.00 96.81 197 VAL A O 1
ATOM 1603 N N . PRO A 1 198 ? 8.760 14.343 9.273 1.00 93.38 198 PRO A N 1
ATOM 1604 C CA . PRO A 1 198 ? 9.097 15.279 10.335 1.00 93.38 198 PRO A CA 1
ATOM 1605 C C . PRO A 1 198 ? 7.860 15.706 11.141 1.00 93.38 198 PRO A C 1
ATOM 1607 O O . PRO A 1 198 ? 6.759 15.821 10.609 1.00 93.38 198 PRO A O 1
ATOM 1610 N N . ASN A 1 199 ? 8.067 16.039 12.419 1.00 92.88 199 ASN A N 1
ATOM 1611 C CA . ASN A 1 199 ? 7.095 16.723 13.288 1.00 92.88 199 ASN A CA 1
ATOM 1612 C C . ASN A 1 199 ? 5.761 15.990 13.554 1.00 92.88 199 ASN A C 1
ATOM 1614 O O . ASN A 1 199 ? 4.772 16.638 13.895 1.00 92.88 199 ASN A O 1
ATOM 1618 N N . LEU A 1 200 ? 5.726 14.658 13.456 1.00 94.62 200 LEU A N 1
ATOM 1619 C CA . LEU A 1 200 ? 4.562 13.872 13.882 1.00 94.62 200 LEU A CA 1
ATOM 1620 C C . LEU A 1 200 ? 4.348 13.968 15.401 1.00 94.62 200 LEU A C 1
ATOM 1622 O O . LEU A 1 200 ? 5.290 13.791 16.179 1.00 94.62 200 LEU A O 1
ATOM 1626 N N . LYS A 1 201 ? 3.105 14.192 15.836 1.00 93.50 201 LYS A N 1
ATOM 1627 C CA . LYS A 1 201 ? 2.748 14.347 17.258 1.00 93.50 201 LYS A CA 1
ATOM 1628 C C . LYS A 1 201 ? 2.743 13.009 17.995 1.00 93.50 201 LYS A C 1
ATOM 1630 O O . LYS A 1 201 ? 3.262 12.901 19.106 1.00 93.50 201 LYS A O 1
ATOM 1635 N N . LYS A 1 202 ? 2.136 11.982 17.395 1.00 92.44 202 LYS A N 1
ATOM 1636 C CA . LYS A 1 202 ? 1.952 10.639 17.965 1.00 92.44 202 LYS A CA 1
ATOM 1637 C C . LYS A 1 202 ? 2.238 9.555 16.913 1.00 92.44 202 LYS A C 1
ATOM 1639 O O . LYS A 1 202 ? 1.367 8.739 16.604 1.00 92.44 202 LYS A O 1
ATOM 1644 N N . PRO A 1 203 ? 3.487 9.446 16.419 1.00 91.50 203 PRO A N 1
ATOM 1645 C CA . PRO A 1 203 ? 3.851 8.518 15.341 1.00 91.50 203 PRO A CA 1
ATOM 1646 C C . PRO A 1 203 ? 3.560 7.042 15.658 1.00 91.50 203 PRO A C 1
ATOM 1648 O O . PRO A 1 203 ? 3.299 6.245 14.760 1.00 91.50 203 PRO A O 1
ATOM 1651 N N . HIS A 1 204 ? 3.557 6.662 16.938 1.00 89.38 204 HIS A N 1
ATOM 1652 C CA . HIS A 1 204 ? 3.240 5.301 17.375 1.00 89.38 204 HIS A CA 1
ATOM 1653 C C . HIS A 1 204 ? 1.777 4.893 17.122 1.00 89.38 204 HIS A C 1
ATOM 1655 O O . HIS A 1 204 ? 1.507 3.701 17.065 1.00 89.38 204 HIS A O 1
ATOM 1661 N N . LEU A 1 205 ? 0.847 5.842 16.948 1.00 89.56 205 LEU A N 1
ATOM 1662 C CA . LEU A 1 205 ? -0.557 5.553 16.616 1.00 89.56 205 LEU A CA 1
ATOM 1663 C C . LEU A 1 205 ? -0.784 5.336 15.111 1.00 89.56 205 LEU A C 1
ATOM 1665 O O . LEU A 1 205 ? -1.820 4.803 14.707 1.00 89.56 205 LEU A O 1
ATOM 1669 N N . LEU A 1 206 ? 0.177 5.732 14.270 1.00 88.38 206 LEU A N 1
ATOM 1670 C CA . LEU A 1 206 ? 0.133 5.486 12.826 1.00 88.38 206 LEU A CA 1
ATOM 1671 C C . LEU A 1 206 ? 0.537 4.051 12.480 1.00 88.38 206 LEU A C 1
ATOM 1673 O O . LEU A 1 206 ? 0.074 3.521 11.475 1.00 88.38 206 LEU A O 1
ATOM 1677 N N . ILE A 1 207 ? 1.371 3.424 13.313 1.00 83.31 207 ILE A N 1
ATOM 1678 C CA . ILE A 1 207 ? 1.893 2.072 13.109 1.00 83.31 207 ILE A CA 1
ATOM 1679 C C . ILE A 1 207 ? 1.011 1.088 13.891 1.00 83.31 207 ILE A C 1
ATOM 1681 O O . ILE A 1 207 ? 1.143 0.979 15.108 1.00 83.31 207 ILE A O 1
ATOM 1685 N N . ALA A 1 208 ? 0.101 0.403 13.192 1.00 64.12 208 ALA A N 1
ATOM 1686 C CA . ALA A 1 208 ? -0.791 -0.618 13.754 1.00 64.12 208 ALA A CA 1
ATOM 1687 C C . ALA A 1 208 ? -0.177 -2.026 13.718 1.00 64.12 208 ALA A C 1
ATOM 1689 O O . ALA A 1 208 ? 0.396 -2.401 12.661 1.00 64.12 208 ALA A O 1
#

pLDDT: mean 89.72, std 8.24, range [59.09, 98.31]

Radius of gyration: 20.65 Å; chains: 1; bounding box: 46×53×53 Å

Sequence (208 aa):
MTKFLDALHLQWDFIFYNAQVHCEARQEGLRKPTAMPDNEDVEALRSFTVTEMNLMLDRPYDLWDDSLFVRLRNLIVCRVTLFNARRSGEPAQLTLSEWTDASHGAWIDPELTDKIEDPQERLLLKDMKLAYQAGKGSRKLVPVLFPKDTLEPVSKLLIERTNCNIHPDNIYLFPNTQNSLDHASGYHCLRAVVKEVPNLKKPHLLIA